Protein AF-A0A7S2VMG8-F1 (afdb_monomer)

pLDDT: mean 79.09, std 11.43, range [41.66, 91.88]

Radius of gyration: 21.5 Å; Cα contacts (8 Å, |Δi|>4): 252; chains: 1; bounding box: 74×34×64 Å

Organism: NCBI:txid1333877

Mean predicted aligned error: 9.39 Å

Structure (mmCIF, N/CA/C/O backbone):
data_AF-A0A7S2VMG8-F1
#
_entry.id   AF-A0A7S2VMG8-F1
#
loop_
_atom_site.group_PDB
_atom_site.id
_atom_site.type_symbol
_atom_site.label_atom_id
_atom_site.label_alt_id
_atom_site.label_comp_id
_atom_site.label_asym_id
_atom_site.label_entity_id
_atom_site.label_seq_id
_atom_site.pdbx_PDB_ins_code
_atom_site.Cartn_x
_atom_site.Cartn_y
_atom_site.Cartn_z
_atom_site.occupancy
_atom_site.B_iso_or_equiv
_atom_site.auth_seq_id
_atom_site.auth_comp_id
_atom_site.auth_asym_id
_atom_site.auth_atom_id
_atom_site.pdbx_PDB_model_num
ATOM 1 N N . VAL A 1 1 ? -7.322 8.642 -7.025 1.00 41.66 1 VAL A N 1
ATOM 2 C CA . VAL A 1 1 ? -8.591 7.912 -6.792 1.00 41.66 1 VAL A CA 1
ATOM 3 C C . VAL A 1 1 ? -8.570 7.496 -5.335 1.00 41.66 1 VAL A C 1
ATOM 5 O O . VAL A 1 1 ? -7.661 6.759 -4.992 1.00 41.66 1 VAL A O 1
ATOM 8 N N . ALA A 1 2 ? -9.427 8.050 -4.474 1.00 44.41 2 ALA A N 1
ATOM 9 C CA . ALA A 1 2 ? -9.398 7.702 -3.047 1.00 44.41 2 ALA A CA 1
ATOM 10 C C . ALA A 1 2 ? -10.784 7.728 -2.389 1.00 44.41 2 ALA A C 1
ATOM 12 O O . ALA A 1 2 ? -11.171 6.733 -1.799 1.00 44.41 2 ALA A O 1
ATOM 13 N N . CYS A 1 3 ? -11.595 8.777 -2.546 1.00 44.41 3 CYS A N 1
ATOM 14 C CA . CYS A 1 3 ? -12.837 8.874 -1.760 1.00 44.41 3 CYS A CA 1
ATOM 15 C C . CYS A 1 3 ? -13.922 7.798 -2.015 1.00 44.41 3 CYS A C 1
ATOM 17 O O . CYS A 1 3 ? -14.505 7.344 -1.034 1.00 44.41 3 CYS A O 1
ATOM 19 N N . PRO A 1 4 ? -14.205 7.323 -3.248 1.00 51.25 4 PRO A N 1
ATOM 20 C CA . PRO A 1 4 ? -15.302 6.364 -3.450 1.00 51.25 4 PRO A CA 1
ATOM 21 C C . PRO A 1 4 ? -14.977 4.938 -2.980 1.00 51.25 4 PRO A C 1
ATOM 23 O O . PRO A 1 4 ? -15.876 4.179 -2.635 1.00 51.25 4 PRO A O 1
ATOM 26 N N . GLN A 1 5 ? -13.694 4.560 -2.972 1.00 65.38 5 GLN A N 1
ATOM 27 C CA . GLN A 1 5 ? -13.264 3.190 -2.661 1.00 65.38 5 GLN A CA 1
ATOM 28 C C . GLN A 1 5 ? -13.453 2.865 -1.177 1.00 65.38 5 GLN A C 1
ATOM 30 O O . GLN A 1 5 ? -13.983 1.808 -0.848 1.00 65.38 5 GLN A O 1
ATOM 35 N N . PHE A 1 6 ? -13.119 3.794 -0.279 1.00 61.69 6 PHE A N 1
ATOM 36 C CA . PHE A 1 6 ? -13.270 3.571 1.162 1.00 61.69 6 PHE A CA 1
ATOM 37 C C . PHE A 1 6 ? -14.732 3.462 1.612 1.00 61.69 6 PHE A C 1
ATOM 39 O O . PHE A 1 6 ? -15.034 2.706 2.535 1.00 61.69 6 PHE A O 1
ATOM 46 N N . LEU A 1 7 ? -15.653 4.155 0.931 1.00 64.50 7 LEU A N 1
ATOM 47 C CA . LEU A 1 7 ? -17.090 4.055 1.207 1.00 64.50 7 LEU A CA 1
ATOM 48 C C . LEU A 1 7 ? -17.639 2.657 0.894 1.00 64.50 7 LEU A C 1
ATOM 50 O O . LEU A 1 7 ? -18.422 2.127 1.674 1.00 64.50 7 LEU A O 1
ATOM 54 N N . ALA A 1 8 ? -17.193 2.034 -0.200 1.00 71.25 8 ALA A N 1
ATOM 55 C CA . ALA A 1 8 ? -17.618 0.682 -0.565 1.00 71.25 8 ALA A CA 1
ATOM 56 C C . ALA A 1 8 ? -16.963 -0.407 0.307 1.00 71.25 8 ALA A C 1
ATOM 58 O O . ALA A 1 8 ? -17.580 -1.430 0.593 1.00 71.25 8 ALA A O 1
ATOM 59 N N . LEU A 1 9 ? -15.722 -0.194 0.754 1.00 79.19 9 LEU A N 1
ATOM 60 C CA . LEU A 1 9 ? -14.967 -1.193 1.521 1.00 79.19 9 LEU A CA 1
ATOM 61 C C . LEU A 1 9 ? -15.377 -1.283 2.995 1.00 79.19 9 LEU A C 1
ATOM 63 O O . LEU A 1 9 ? -15.206 -2.337 3.603 1.00 79.19 9 LEU A O 1
ATOM 67 N N . GLY A 1 10 ? -15.940 -0.214 3.568 1.00 80.06 10 GLY A N 1
ATOM 68 C CA . GLY A 1 10 ? -16.460 -0.209 4.941 1.00 80.06 10 GLY A CA 1
ATOM 69 C C . GLY A 1 10 ? -17.491 -1.315 5.196 1.00 80.06 10 GLY A C 1
ATOM 70 O O . GLY A 1 10 ? -17.229 -2.191 6.022 1.00 80.06 10 GLY A O 1
ATOM 71 N N . PRO A 1 11 ? -18.620 -1.335 4.463 1.00 84.44 11 PRO A N 1
ATOM 72 C CA . PRO A 1 11 ? -19.637 -2.379 4.589 1.00 84.44 11 PRO A CA 1
ATOM 73 C C . PRO A 1 11 ? -19.093 -3.791 4.350 1.00 84.44 11 PRO A C 1
ATOM 75 O O . PRO A 1 11 ? -19.434 -4.715 5.083 1.00 84.44 11 PRO A O 1
ATOM 78 N N . ILE A 1 12 ? -18.203 -3.952 3.364 1.00 86.19 12 ILE A N 1
ATOM 79 C CA . ILE A 1 12 ? -17.587 -5.246 3.034 1.00 86.19 12 ILE A CA 1
ATOM 80 C C . ILE A 1 12 ? -16.750 -5.758 4.206 1.00 86.19 12 ILE A C 1
ATOM 82 O O . ILE A 1 12 ? -16.870 -6.920 4.586 1.00 86.19 12 ILE A O 1
ATOM 86 N N . TYR A 1 13 ? -15.944 -4.891 4.821 1.00 87.12 13 TYR A N 1
ATOM 87 C CA . TYR A 1 13 ? -15.201 -5.247 6.024 1.00 87.12 13 TYR A CA 1
ATOM 88 C C . TYR A 1 13 ? -16.132 -5.679 7.158 1.00 87.12 13 TYR A C 1
ATOM 90 O O . TYR A 1 13 ? -15.879 -6.712 7.765 1.00 87.12 13 TYR A O 1
ATOM 98 N N . HIS A 1 14 ? -17.204 -4.931 7.445 1.00 86.56 14 HIS A N 1
ATOM 99 C CA . HIS A 1 14 ? -18.116 -5.272 8.546 1.00 86.56 14 HIS A CA 1
ATOM 100 C C . HIS A 1 14 ? -18.842 -6.599 8.306 1.00 86.56 14 HIS A C 1
ATOM 102 O O . HIS A 1 14 ? -18.965 -7.396 9.235 1.00 86.56 14 HIS A O 1
ATOM 108 N N . ALA A 1 15 ? -19.245 -6.877 7.062 1.00 87.19 15 ALA A N 1
ATOM 109 C CA . ALA A 1 15 ? -19.832 -8.158 6.669 1.00 87.19 15 ALA A CA 1
ATOM 110 C C . ALA A 1 15 ? -18.840 -9.327 6.807 1.00 87.19 15 ALA A C 1
ATOM 112 O O . ALA A 1 15 ? -19.195 -10.398 7.293 1.00 87.19 15 ALA A O 1
ATOM 113 N N . LEU A 1 16 ? -17.576 -9.127 6.422 1.00 88.31 16 LEU A N 1
ATOM 114 C CA . LEU A 1 16 ? -16.533 -10.135 6.621 1.00 88.31 16 LEU A CA 1
ATOM 115 C C . LEU A 1 16 ? -16.212 -10.320 8.107 1.00 88.31 16 LEU A C 1
ATOM 117 O O . LEU A 1 16 ? -16.062 -11.446 8.568 1.00 88.31 16 LEU A O 1
ATOM 121 N N . HIS A 1 17 ? -16.137 -9.235 8.875 1.00 87.19 17 HIS A N 1
ATOM 122 C CA . HIS A 1 17 ? -15.832 -9.260 10.305 1.00 87.19 17 HIS A CA 1
ATOM 123 C C . HIS A 1 17 ? -16.905 -10.014 11.092 1.00 87.19 17 HIS A C 1
ATOM 125 O O . HIS A 1 17 ? -16.567 -10.823 11.958 1.00 87.19 17 HIS A O 1
ATOM 131 N N . SER A 1 18 ? -18.188 -9.807 10.778 1.00 85.88 18 SER A N 1
ATOM 132 C CA . SER A 1 18 ? -19.287 -10.559 11.393 1.00 85.88 18 SER A CA 1
ATOM 133 C C . SER A 1 18 ? -19.243 -12.044 11.019 1.00 85.88 18 SER A C 1
ATOM 135 O O . SER A 1 18 ? -19.359 -12.892 11.906 1.00 85.88 18 SER A O 1
ATOM 137 N N . ALA A 1 19 ? -18.977 -12.370 9.750 1.00 86.81 19 ALA A N 1
ATOM 138 C CA . ALA A 1 19 ? -18.819 -13.750 9.295 1.00 86.81 19 ALA A CA 1
ATOM 139 C C . ALA A 1 19 ? -17.642 -14.464 9.986 1.00 86.81 19 ALA A C 1
ATOM 141 O O . ALA A 1 19 ? -17.809 -15.566 10.508 1.00 86.81 19 ALA A O 1
ATOM 142 N N . PHE A 1 20 ? -16.469 -13.823 10.067 1.00 86.31 20 PHE A N 1
ATOM 143 C CA . PHE A 1 20 ? -15.296 -14.379 10.748 1.00 86.31 20 PHE A CA 1
ATOM 144 C C . PHE A 1 20 ? -15.518 -14.549 12.252 1.00 86.31 20 PHE A C 1
ATOM 146 O O . PHE A 1 20 ? -15.092 -15.555 12.817 1.00 86.31 20 PHE A O 1
ATOM 153 N N . ARG A 1 21 ? -16.205 -13.609 12.914 1.00 83.81 21 ARG A N 1
ATOM 154 C CA . ARG A 1 21 ? -16.578 -13.767 14.329 1.00 83.81 21 ARG A CA 1
ATOM 155 C C . ARG A 1 21 ? -17.497 -14.962 14.548 1.00 83.81 21 ARG A C 1
ATOM 157 O O . ARG A 1 21 ? -17.260 -15.724 15.482 1.00 83.81 21 ARG A O 1
ATOM 164 N N . GLY A 1 22 ? -18.504 -15.128 13.689 1.00 82.31 22 GLY A N 1
ATOM 165 C CA . GLY A 1 22 ? -19.421 -16.266 13.737 1.00 82.31 22 GLY A CA 1
ATOM 166 C C . GLY A 1 22 ? -18.696 -17.596 13.539 1.00 82.31 22 GLY A C 1
ATOM 167 O O . GLY A 1 22 ? -18.865 -18.509 14.341 1.00 82.31 22 GLY A O 1
ATOM 168 N N . ALA A 1 23 ? -17.822 -17.675 12.532 1.00 84.88 23 ALA A N 1
ATOM 169 C CA . ALA A 1 23 ? -17.037 -18.874 12.240 1.00 84.88 23 ALA A CA 1
ATOM 170 C C . ALA A 1 23 ? -16.064 -19.254 13.371 1.00 84.88 23 ALA A C 1
ATOM 172 O O . ALA A 1 23 ? -15.831 -20.433 13.614 1.00 84.88 23 ALA A O 1
ATOM 173 N N . LEU A 1 24 ? -15.510 -18.261 14.073 1.00 83.62 24 LEU A N 1
ATOM 174 C CA . LEU A 1 24 ? -14.565 -18.463 15.175 1.00 83.62 24 LEU A CA 1
ATOM 175 C C . LEU A 1 24 ? -15.240 -18.554 16.555 1.00 83.62 24 LEU A C 1
ATOM 177 O O . LEU A 1 24 ? -14.543 -18.633 17.563 1.00 83.62 24 LEU A O 1
ATOM 181 N N . GLY A 1 25 ? -16.575 -18.514 16.625 1.00 79.31 25 GLY A N 1
ATOM 182 C CA . GLY A 1 25 ? -17.319 -18.608 17.885 1.00 79.31 25 GLY A CA 1
ATOM 183 C C . GLY A 1 25 ? -17.044 -17.470 18.878 1.00 79.31 25 GLY A C 1
ATOM 184 O O . GLY A 1 25 ? -17.294 -17.626 20.072 1.00 79.31 25 GLY A O 1
ATOM 185 N N . VAL A 1 26 ? -16.525 -16.325 18.419 1.00 78.00 26 VAL A N 1
ATOM 186 C CA . VAL A 1 26 ? -16.142 -15.201 19.290 1.00 78.00 26 VAL A CA 1
ATOM 187 C C . VAL A 1 26 ? -17.400 -14.457 19.742 1.00 78.00 26 VAL A C 1
ATOM 189 O O . VAL A 1 26 ? -17.984 -13.705 18.960 1.00 78.00 26 VAL A O 1
ATOM 192 N N . ARG A 1 27 ? -17.809 -14.657 21.002 1.00 65.62 27 ARG A N 1
ATOM 193 C CA . ARG A 1 27 ? -19.072 -14.133 21.559 1.00 65.62 27 ARG A CA 1
ATOM 194 C C . ARG A 1 27 ? -18.986 -12.820 22.357 1.00 65.62 27 ARG A C 1
ATOM 196 O O . ARG A 1 27 ? -20.040 -12.281 22.667 1.00 65.62 27 ARG A O 1
ATOM 203 N N . ASP A 1 28 ? -17.804 -12.242 22.592 1.00 58.56 28 ASP A N 1
ATOM 204 C CA . ASP A 1 28 ? -17.666 -11.091 23.510 1.00 58.56 28 ASP A CA 1
ATOM 205 C C . ASP A 1 28 ? -17.325 -9.725 22.879 1.00 58.56 28 ASP A C 1
ATOM 207 O O . ASP A 1 28 ? -16.634 -9.612 21.857 1.00 58.56 28 ASP A O 1
ATOM 211 N N . GLY A 1 29 ? -17.810 -8.675 23.562 1.00 59.56 29 GLY A N 1
ATOM 212 C CA . GLY A 1 29 ? -17.821 -7.241 23.225 1.00 59.56 29 GLY A CA 1
ATOM 213 C C . GLY A 1 29 ? -16.490 -6.478 23.306 1.00 59.56 29 GLY A C 1
ATOM 214 O O . GLY A 1 29 ? -16.504 -5.273 23.542 1.00 59.56 29 GLY A O 1
ATOM 215 N N . GLY A 1 30 ? -15.355 -7.152 23.090 1.00 60.09 30 GLY A N 1
ATOM 216 C CA . GLY A 1 30 ? -14.026 -6.531 22.931 1.00 60.09 30 GLY A CA 1
ATOM 217 C C . GLY A 1 30 ? -13.521 -6.557 21.481 1.00 60.09 30 GLY A C 1
ATOM 218 O O . GLY A 1 30 ? -14.138 -7.185 20.614 1.00 60.09 30 GLY A O 1
ATOM 219 N N . HIS A 1 31 ? -12.401 -5.896 21.171 1.00 65.81 31 HIS A N 1
ATOM 220 C CA . HIS A 1 31 ? -11.788 -6.008 19.845 1.00 65.81 31 HIS A CA 1
ATOM 221 C C . HIS A 1 31 ? -11.153 -7.392 19.643 1.00 65.81 31 HIS A C 1
ATOM 223 O O . HIS A 1 31 ? -10.257 -7.817 20.370 1.00 65.81 31 HIS A O 1
ATOM 229 N N . ALA A 1 32 ? -11.623 -8.116 18.625 1.00 76.69 32 ALA A N 1
ATOM 230 C CA . ALA A 1 32 ? -11.113 -9.436 18.281 1.00 76.69 32 ALA A CA 1
ATOM 231 C C . ALA A 1 32 ? -10.106 -9.331 17.125 1.00 76.69 32 ALA A C 1
ATOM 233 O O . ALA A 1 32 ? -10.495 -9.247 15.960 1.00 76.69 32 ALA A O 1
ATOM 234 N N . LEU A 1 33 ? -8.813 -9.367 17.464 1.00 80.12 33 LEU A N 1
ATOM 235 C CA . LEU A 1 33 ? -7.681 -9.266 16.529 1.00 80.12 33 LEU A CA 1
ATOM 236 C C . LEU A 1 33 ? -7.797 -10.191 15.315 1.00 80.12 33 LEU A C 1
ATOM 238 O O . LEU A 1 33 ? -7.643 -9.738 14.188 1.00 80.12 33 LEU A O 1
ATOM 242 N N . LEU A 1 34 ? -8.046 -11.482 15.547 1.00 81.44 34 LEU A N 1
ATOM 243 C CA . LEU A 1 34 ? -8.075 -12.510 14.501 1.00 81.44 34 LEU A CA 1
ATOM 244 C C . LEU A 1 34 ? -9.213 -12.282 13.488 1.00 81.44 34 LEU A C 1
ATOM 246 O O . LEU A 1 34 ? -8.916 -12.178 12.296 1.00 81.44 34 LEU A O 1
ATOM 250 N N . PRO A 1 35 ? -10.484 -12.129 13.919 1.00 84.06 35 PRO A N 1
ATOM 251 C CA . PRO A 1 35 ? -11.575 -11.761 13.018 1.00 84.06 35 PRO A CA 1
ATOM 252 C C . PRO A 1 35 ? -11.328 -10.450 12.267 1.00 84.06 35 PRO A C 1
ATOM 254 O O . PRO A 1 35 ? -11.570 -10.386 11.063 1.00 84.06 35 PRO A O 1
ATOM 257 N N . SER A 1 36 ? -10.796 -9.427 12.948 1.00 85.00 36 SER A N 1
ATOM 258 C CA . SER A 1 36 ? -10.484 -8.138 12.323 1.00 85.00 36 SER A CA 1
ATOM 259 C C . SER A 1 36 ? -9.378 -8.242 11.285 1.00 85.00 36 SER A C 1
ATOM 261 O O . SER A 1 36 ? -9.509 -7.660 10.212 1.00 85.00 36 SER A O 1
ATOM 263 N N . ALA A 1 37 ? -8.318 -9.003 11.564 1.00 86.44 37 ALA A N 1
ATOM 264 C CA . ALA A 1 37 ? -7.235 -9.231 10.618 1.00 86.44 37 ALA A CA 1
ATOM 265 C C . ALA A 1 37 ? -7.752 -9.965 9.376 1.00 86.44 37 ALA A C 1
ATOM 267 O O . ALA A 1 37 ? -7.515 -9.511 8.260 1.00 86.44 37 ALA A O 1
ATOM 268 N N . GLY A 1 38 ? -8.514 -11.051 9.559 1.00 86.75 38 GLY A N 1
ATOM 269 C CA . GLY A 1 38 ? -9.108 -11.814 8.457 1.00 86.75 38 GLY A CA 1
ATOM 270 C C . GLY A 1 38 ? -10.037 -10.963 7.589 1.00 86.75 38 GLY A C 1
ATOM 271 O O . GLY A 1 38 ? -9.904 -10.943 6.363 1.00 86.75 38 GLY A O 1
ATOM 272 N N . ALA A 1 39 ? -10.918 -10.184 8.221 1.00 88.38 39 ALA A N 1
ATOM 273 C CA . ALA A 1 39 ? -11.804 -9.257 7.527 1.00 88.38 39 ALA A CA 1
ATOM 274 C C . ALA A 1 39 ? -11.039 -8.149 6.794 1.00 88.38 39 ALA A C 1
ATOM 276 O O . ALA A 1 39 ? -11.398 -7.792 5.673 1.00 88.38 39 ALA A O 1
ATOM 277 N N . ALA A 1 40 ? -9.957 -7.638 7.385 1.00 87.44 40 ALA A N 1
ATOM 278 C CA . ALA A 1 40 ? -9.103 -6.640 6.761 1.00 87.44 40 ALA A CA 1
ATOM 279 C C . ALA A 1 40 ? -8.382 -7.190 5.524 1.00 87.44 40 ALA A C 1
ATOM 281 O O . ALA A 1 40 ? -8.359 -6.509 4.497 1.00 87.44 40 ALA A O 1
ATOM 282 N N . VAL A 1 41 ? -7.845 -8.419 5.560 1.00 88.81 41 VAL A N 1
ATOM 283 C CA . VAL A 1 41 ? -7.212 -8.979 4.353 1.00 88.81 41 VAL A CA 1
ATOM 284 C C . VAL A 1 41 ? -8.239 -9.312 3.275 1.00 88.81 41 VAL A C 1
ATOM 286 O O . VAL A 1 41 ? -7.972 -9.067 2.101 1.00 88.81 41 VAL A O 1
ATOM 289 N N . GLY A 1 42 ? -9.426 -9.796 3.655 1.00 89.38 42 GLY A N 1
ATOM 290 C CA . GLY A 1 42 ? -10.523 -10.020 2.714 1.00 89.38 42 GLY A CA 1
ATOM 291 C C . GLY 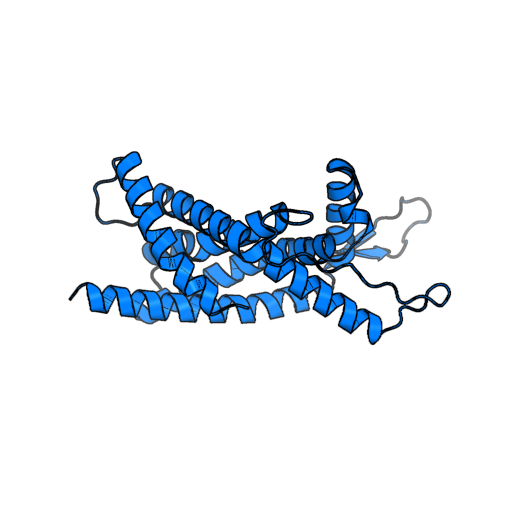A 1 42 ? -10.986 -8.720 2.048 1.00 89.38 42 GLY A C 1
ATOM 292 O O . GLY A 1 42 ? -11.111 -8.666 0.825 1.00 89.38 42 GLY A O 1
ATOM 293 N N . ALA A 1 43 ? -11.144 -7.641 2.819 1.00 88.88 43 ALA A N 1
ATOM 294 C CA . ALA A 1 43 ? -11.449 -6.317 2.281 1.00 88.88 43 ALA A CA 1
ATOM 295 C C . ALA A 1 43 ? -10.330 -5.806 1.356 1.00 88.88 43 ALA A C 1
ATOM 297 O O . ALA A 1 43 ? -10.620 -5.302 0.272 1.00 88.88 43 ALA A O 1
ATOM 298 N N . GLY A 1 44 ? -9.059 -6.004 1.728 1.00 88.62 44 GLY A N 1
ATOM 299 C CA . GLY A 1 44 ? -7.907 -5.658 0.891 1.00 88.62 44 GLY A CA 1
ATOM 300 C C . GLY A 1 44 ? -7.874 -6.426 -0.436 1.00 88.62 44 GLY A C 1
ATOM 301 O O . GLY A 1 44 ? -7.566 -5.840 -1.474 1.00 88.62 44 GLY A O 1
ATOM 302 N N . LEU A 1 45 ? -8.253 -7.709 -0.433 1.00 91.06 45 LEU A N 1
ATOM 303 C CA . LEU A 1 45 ? -8.393 -8.515 -1.648 1.00 91.06 45 LEU A CA 1
ATOM 304 C C . LEU A 1 45 ? -9.505 -7.982 -2.554 1.00 91.06 45 LEU A C 1
ATOM 306 O O . LEU A 1 45 ? -9.278 -7.786 -3.749 1.00 91.06 45 LEU A O 1
ATOM 310 N N . VAL A 1 46 ? -10.687 -7.715 -1.995 1.00 90.56 46 VAL A N 1
ATOM 311 C CA . VAL A 1 46 ? -11.811 -7.153 -2.755 1.00 90.56 46 VAL A CA 1
ATOM 312 C C . VAL A 1 46 ? -11.441 -5.789 -3.338 1.00 90.56 46 VAL A C 1
ATOM 314 O O . VAL A 1 46 ? -11.688 -5.538 -4.518 1.00 90.56 46 VAL A O 1
ATOM 317 N N . GLU A 1 47 ? -10.766 -4.938 -2.563 1.00 89.00 47 GLU A N 1
ATOM 318 C CA . GLU A 1 47 ? -10.224 -3.672 -3.055 1.00 89.00 47 GLU A CA 1
ATOM 319 C C . GLU A 1 47 ? -9.294 -3.892 -4.248 1.00 89.00 47 GLU A C 1
ATOM 321 O O . GLU A 1 47 ? -9.422 -3.207 -5.263 1.00 89.00 47 GLU A O 1
ATOM 326 N N . THR A 1 48 ? -8.363 -4.843 -4.169 1.00 90.38 48 THR A N 1
ATOM 327 C CA . THR A 1 48 ? -7.460 -5.127 -5.288 1.00 90.38 48 THR A CA 1
ATOM 328 C C . THR A 1 48 ? -8.230 -5.566 -6.528 1.00 90.38 48 THR A C 1
ATOM 330 O O . THR A 1 48 ? -8.006 -4.995 -7.591 1.00 90.38 48 THR A O 1
ATOM 333 N N . LEU A 1 49 ? -9.177 -6.496 -6.405 1.00 90.25 49 LEU A N 1
ATOM 334 C CA . LEU A 1 49 ? -9.947 -7.001 -7.547 1.00 90.25 49 LEU A CA 1
ATOM 335 C C . LEU A 1 49 ? -10.772 -5.905 -8.232 1.00 90.25 49 LEU A C 1
ATOM 337 O O . LEU A 1 49 ? -10.806 -5.836 -9.459 1.00 90.25 49 LEU A O 1
ATOM 341 N N . LEU A 1 50 ? -11.391 -5.017 -7.452 1.00 89.12 50 LEU A N 1
ATOM 342 C CA . LEU A 1 50 ? -12.199 -3.918 -7.984 1.00 89.12 50 LEU A CA 1
ATOM 343 C C . LEU A 1 50 ? -11.353 -2.817 -8.628 1.00 89.12 50 LEU A C 1
ATOM 345 O O . LEU A 1 50 ? -11.817 -2.107 -9.522 1.00 89.12 50 LEU A O 1
ATOM 349 N N . THR A 1 51 ? -10.126 -2.620 -8.148 1.00 89.12 51 THR A N 1
ATOM 350 C CA . THR A 1 51 ? -9.373 -1.396 -8.439 1.00 89.12 51 THR A CA 1
ATOM 351 C C . THR A 1 51 ? -8.105 -1.627 -9.245 1.00 89.12 51 THR A C 1
ATOM 353 O O . THR A 1 51 ? -7.565 -0.657 -9.773 1.00 89.12 51 THR A O 1
ATOM 356 N N . PHE A 1 52 ? -7.662 -2.874 -9.425 1.00 90.88 52 PHE A N 1
ATOM 357 C CA . PHE A 1 52 ? -6.438 -3.200 -10.156 1.00 90.88 52 PHE A CA 1
ATOM 358 C C . PHE A 1 52 ? -6.416 -2.574 -11.554 1.00 90.88 52 PHE A C 1
ATOM 360 O O . PHE A 1 52 ? -5.539 -1.763 -11.849 1.00 90.88 52 PHE A O 1
ATOM 367 N N . GLY A 1 53 ? -7.413 -2.860 -12.397 1.00 88.50 53 GLY A N 1
ATOM 368 C CA . GLY A 1 53 ? -7.450 -2.370 -13.776 1.00 88.50 53 GLY A CA 1
ATOM 369 C C . GLY A 1 53 ? -7.458 -0.845 -13.876 1.00 88.50 53 GLY A C 1
ATOM 370 O O . GLY A 1 53 ? -6.727 -0.270 -14.686 1.00 88.50 53 GLY A O 1
ATOM 371 N N . SER A 1 54 ? -8.227 -0.168 -13.016 1.00 90.00 54 SER A N 1
ATOM 372 C CA . SER A 1 54 ? -8.275 1.300 -12.984 1.00 90.00 54 SER A CA 1
ATOM 373 C C . SER A 1 54 ? -6.978 1.927 -12.457 1.00 90.00 54 SER A C 1
ATOM 375 O O . SER A 1 54 ? -6.495 2.898 -13.042 1.00 90.00 54 SER A O 1
ATOM 377 N N . GLN A 1 55 ? -6.361 1.364 -11.410 1.00 89.25 55 GLN A N 1
ATOM 378 C CA . GLN A 1 55 ? -5.088 1.858 -10.874 1.00 89.25 55 GLN A CA 1
ATOM 379 C C . GLN A 1 55 ? -3.929 1.607 -11.843 1.00 89.25 55 GLN A C 1
ATOM 381 O O . GLN A 1 55 ? -3.138 2.520 -12.080 1.00 89.25 55 GLN A O 1
ATOM 386 N N . SER A 1 56 ? -3.853 0.429 -12.470 1.00 89.38 56 SER A N 1
ATOM 387 C CA . SER A 1 56 ? -2.835 0.137 -13.484 1.00 89.38 56 SER A CA 1
ATOM 388 C C . SER A 1 56 ? -2.962 1.068 -14.686 1.00 89.38 56 SER A C 1
ATOM 390 O O . SER A 1 56 ? -1.959 1.616 -15.139 1.00 89.38 56 SER A O 1
ATOM 392 N N . ARG A 1 57 ? -4.189 1.305 -15.173 1.00 89.12 57 ARG A N 1
ATOM 393 C CA . ARG A 1 57 ? -4.435 2.248 -16.271 1.00 89.12 57 ARG A CA 1
ATOM 394 C C . ARG A 1 57 ? -4.020 3.669 -15.896 1.00 89.12 57 ARG A C 1
ATOM 396 O O . ARG A 1 57 ? -3.368 4.331 -16.696 1.00 89.12 57 ARG A O 1
ATOM 403 N N . ASN A 1 58 ? -4.346 4.130 -14.688 1.00 89.69 58 ASN A N 1
ATOM 404 C CA . ASN A 1 58 ? -3.930 5.451 -14.209 1.00 89.69 58 ASN A CA 1
ATOM 405 C C . ASN A 1 58 ? -2.406 5.586 -14.125 1.00 89.69 58 ASN A C 1
ATOM 407 O O . ASN A 1 58 ? -1.870 6.591 -14.585 1.00 89.69 58 ASN A O 1
ATOM 411 N N . ALA A 1 59 ? -1.708 4.575 -13.602 1.00 87.00 59 ALA A N 1
ATOM 412 C CA . ALA A 1 59 ? -0.247 4.567 -13.548 1.00 87.00 59 ALA A CA 1
ATOM 413 C C . ALA A 1 59 ? 0.372 4.624 -14.954 1.00 87.00 59 ALA A C 1
ATOM 415 O O . ALA A 1 59 ? 1.301 5.389 -15.195 1.00 87.00 59 ALA A O 1
ATOM 416 N N . GLN A 1 60 ? -0.186 3.876 -15.909 1.00 88.44 60 GLN A N 1
ATOM 417 C CA . GLN A 1 60 ? 0.269 3.875 -17.302 1.00 88.44 60 GLN A CA 1
ATOM 418 C C . GLN A 1 60 ? -0.010 5.203 -18.013 1.00 88.44 60 GLN A C 1
ATOM 420 O O . GLN A 1 60 ? 0.841 5.676 -18.760 1.00 88.44 60 GLN A O 1
ATOM 425 N N . MET A 1 61 ? -1.161 5.838 -17.769 1.00 87.38 61 MET A N 1
ATOM 426 C CA . MET A 1 61 ? -1.453 7.177 -18.296 1.00 87.38 61 MET A CA 1
ATOM 427 C C . MET A 1 61 ? -0.490 8.222 -17.726 1.00 87.38 61 MET A C 1
ATOM 429 O O . MET A 1 61 ? 0.057 9.016 -18.487 1.00 87.38 61 MET A O 1
ATOM 433 N N . ALA A 1 62 ? -0.241 8.194 -16.413 1.00 85.88 62 ALA A N 1
ATOM 434 C CA . ALA A 1 62 ? 0.718 9.088 -15.771 1.00 85.88 62 ALA A CA 1
ATOM 435 C C . ALA A 1 62 ? 2.130 8.892 -16.340 1.00 85.88 62 ALA A C 1
ATOM 437 O O . ALA A 1 62 ? 2.762 9.862 -16.745 1.00 85.88 62 ALA A O 1
ATOM 438 N N . TYR A 1 63 ? 2.579 7.641 -16.465 1.00 84.00 63 TYR A N 1
ATOM 439 C CA . TYR A 1 63 ? 3.869 7.302 -17.064 1.00 84.00 63 TYR A CA 1
ATOM 440 C C . TYR A 1 63 ? 3.987 7.797 -18.508 1.00 84.00 63 TYR A C 1
ATOM 442 O O . TYR A 1 63 ? 4.963 8.459 -18.853 1.00 84.00 63 TYR A O 1
ATOM 450 N N . ASN A 1 64 ? 2.975 7.532 -19.340 1.00 84.12 64 ASN A N 1
ATOM 451 C CA . ASN A 1 64 ? 2.955 7.979 -20.731 1.00 84.12 64 ASN A CA 1
ATOM 452 C C . ASN A 1 64 ? 2.987 9.513 -20.831 1.00 84.12 64 ASN A C 1
ATOM 454 O O . ASN A 1 64 ? 3.672 10.040 -21.699 1.00 84.12 64 ASN A O 1
ATOM 458 N N . ASN A 1 65 ? 2.309 10.235 -19.935 1.00 82.00 65 ASN A N 1
ATOM 459 C CA . ASN A 1 65 ? 2.369 11.698 -19.893 1.00 82.00 65 ASN A CA 1
ATOM 460 C C . ASN A 1 65 ? 3.752 12.209 -19.460 1.00 82.00 65 ASN A C 1
ATOM 462 O O . ASN A 1 65 ? 4.281 13.136 -20.067 1.00 82.00 65 ASN A O 1
ATOM 466 N N . SER A 1 66 ? 4.368 11.594 -18.447 1.00 74.75 66 SER A N 1
ATOM 467 C CA . SER A 1 66 ? 5.699 11.987 -17.969 1.00 74.75 66 SER A CA 1
ATOM 468 C C . SER A 1 66 ? 6.804 11.688 -18.990 1.00 74.75 66 SER A C 1
ATOM 470 O O . SER A 1 66 ? 7.681 12.519 -19.203 1.00 74.75 66 SER A O 1
ATOM 472 N N . MET A 1 67 ? 6.744 10.550 -19.684 1.00 65.81 67 MET A N 1
ATOM 473 C CA . MET A 1 67 ? 7.697 10.185 -20.746 1.00 65.81 67 MET A CA 1
ATOM 474 C C . MET A 1 67 ? 7.542 11.035 -22.014 1.00 65.81 67 MET A C 1
ATOM 476 O O . MET A 1 67 ? 8.501 11.210 -22.765 1.00 65.81 67 MET A O 1
ATOM 480 N N . VAL A 1 68 ? 6.356 11.604 -22.249 1.00 55.41 68 VAL A N 1
ATOM 481 C CA . VAL A 1 68 ? 6.140 12.605 -23.307 1.00 55.41 68 VAL A CA 1
ATOM 482 C C . VAL A 1 68 ? 6.806 13.941 -22.955 1.00 55.41 68 VAL A C 1
ATOM 484 O O . VAL A 1 68 ? 7.260 14.634 -23.861 1.00 55.41 68 VAL A O 1
ATOM 487 N N . ALA A 1 69 ? 6.919 14.284 -21.668 1.00 52.12 69 ALA A N 1
ATOM 488 C CA . ALA A 1 69 ? 7.527 15.535 -21.212 1.00 52.12 69 ALA A CA 1
ATOM 489 C C . ALA A 1 69 ? 9.067 15.491 -21.106 1.00 52.12 69 ALA A C 1
ATOM 491 O O . ALA A 1 69 ? 9.707 16.523 -21.281 1.00 52.12 69 ALA A O 1
ATOM 492 N N . PHE A 1 70 ? 9.668 14.323 -20.837 1.00 50.25 70 PHE A N 1
ATOM 493 C CA . PHE A 1 70 ? 11.087 14.208 -20.450 1.00 50.25 70 PHE A CA 1
ATOM 494 C C . PHE A 1 70 ? 11.991 13.431 -21.421 1.00 50.25 70 PHE A C 1
ATOM 496 O O . PHE A 1 70 ? 13.092 13.068 -21.029 1.00 50.25 70 PHE A O 1
ATOM 503 N N . SER A 1 71 ? 11.579 13.254 -22.682 1.00 49.84 71 SER A N 1
ATOM 504 C CA . SER A 1 71 ? 12.224 12.468 -23.757 1.00 49.84 71 SER A CA 1
ATOM 505 C C . SER A 1 71 ? 11.797 10.994 -23.833 1.00 49.84 71 SER A C 1
ATOM 507 O O . SER A 1 71 ? 11.991 10.192 -22.927 1.00 49.84 71 SER A O 1
ATOM 509 N N . SER A 1 72 ? 11.202 10.636 -24.972 1.00 43.66 72 SER A N 1
ATOM 510 C CA . SER A 1 72 ? 11.027 9.254 -25.434 1.00 43.66 72 SER A CA 1
ATOM 511 C C . SER A 1 72 ? 10.966 9.242 -26.964 1.00 43.66 72 SER A C 1
ATOM 513 O O . SER A 1 72 ? 9.969 8.864 -27.576 1.00 43.66 72 SER A O 1
ATOM 515 N N . ILE A 1 73 ? 12.041 9.728 -27.590 1.00 49.50 73 ILE A N 1
ATOM 516 C CA . ILE A 1 73 ? 12.358 9.403 -28.982 1.00 49.50 73 ILE A CA 1
ATOM 517 C C . ILE A 1 73 ? 13.537 8.438 -28.911 1.00 49.50 73 ILE A C 1
ATOM 519 O O . ILE A 1 73 ? 14.672 8.852 -28.706 1.00 49.50 73 ILE A O 1
ATOM 523 N N . GLN A 1 74 ? 13.244 7.150 -29.028 1.00 49.25 74 GLN A N 1
ATOM 524 C CA . GLN A 1 74 ? 14.231 6.127 -29.346 1.00 49.25 74 GLN A CA 1
ATOM 525 C C . GLN A 1 74 ? 13.824 5.645 -30.743 1.00 49.25 74 GLN A C 1
ATOM 527 O O . GLN A 1 74 ? 12.676 5.249 -30.937 1.00 49.25 74 GLN A O 1
ATOM 532 N N . ASP A 1 75 ? 14.690 5.838 -31.738 1.00 47.66 75 ASP A N 1
ATOM 533 C CA . ASP A 1 75 ? 14.451 5.465 -33.143 1.00 47.66 75 ASP A CA 1
ATOM 534 C C . ASP A 1 75 ? 13.177 6.060 -33.786 1.00 47.66 75 ASP A C 1
ATOM 536 O O . ASP A 1 75 ? 12.455 5.399 -34.528 1.00 47.66 75 ASP A O 1
ATOM 540 N N . GLY A 1 76 ? 12.857 7.327 -33.493 1.00 51.75 76 GLY A N 1
ATOM 541 C CA . GLY A 1 76 ? 11.751 8.048 -34.147 1.00 51.75 76 GLY A CA 1
ATOM 542 C C . GLY A 1 76 ? 10.334 7.645 -33.703 1.00 51.75 76 GLY A C 1
ATOM 543 O O . GLY A 1 76 ? 9.369 8.307 -34.089 1.00 51.75 76 GLY A O 1
ATOM 544 N N . ALA A 1 77 ? 10.184 6.627 -32.849 1.00 52.91 77 ALA A N 1
ATOM 545 C CA . ALA A 1 77 ? 8.895 6.168 -32.339 1.00 52.91 77 ALA A CA 1
ATOM 546 C C . ALA A 1 77 ? 8.704 6.519 -30.853 1.00 52.91 77 ALA A C 1
ATOM 548 O O . ALA A 1 77 ? 9.569 6.288 -30.009 1.00 52.91 77 ALA A O 1
ATOM 549 N N . ARG A 1 78 ? 7.526 7.058 -30.509 1.00 58.94 78 ARG A N 1
ATOM 550 C CA . ARG A 1 78 ? 7.128 7.298 -29.111 1.00 58.94 78 ARG A CA 1
ATOM 551 C C . ARG A 1 78 ? 6.886 5.961 -28.412 1.00 58.94 78 ARG A C 1
ATOM 553 O O . ARG A 1 78 ? 5.892 5.295 -28.704 1.00 58.94 78 ARG A O 1
ATOM 560 N N . ILE A 1 79 ? 7.725 5.602 -27.442 1.00 62.31 79 ILE A N 1
ATOM 561 C CA . ILE A 1 79 ? 7.501 4.414 -26.608 1.00 62.31 79 ILE A CA 1
ATOM 562 C C . ILE A 1 79 ? 6.336 4.706 -25.652 1.00 62.31 79 ILE A C 1
ATOM 564 O O . ILE A 1 79 ? 6.492 5.384 -24.639 1.00 62.31 79 ILE A O 1
ATOM 568 N N . ARG A 1 80 ? 5.140 4.209 -25.985 1.00 69.81 80 ARG A N 1
ATOM 569 C CA . ARG A 1 80 ? 3.949 4.283 -25.125 1.00 69.81 80 ARG A CA 1
ATOM 570 C C . ARG A 1 80 ? 3.646 2.918 -24.536 1.00 69.81 80 ARG A C 1
ATOM 572 O O . ARG A 1 80 ? 3.567 1.923 -25.252 1.00 69.81 80 ARG A O 1
ATOM 579 N N . VAL A 1 81 ? 3.401 2.881 -23.233 1.00 80.06 81 VAL A N 1
ATOM 580 C CA . VAL A 1 81 ? 2.943 1.665 -22.563 1.00 80.06 81 VAL A CA 1
ATOM 581 C C . VAL A 1 81 ? 1.465 1.459 -22.904 1.00 80.06 81 VAL A C 1
ATOM 583 O O . VAL A 1 81 ? 0.675 2.396 -22.727 1.00 80.06 81 VAL A O 1
ATOM 586 N N . PRO A 1 82 ? 1.056 0.263 -23.369 1.00 81.94 82 PRO A N 1
ATOM 587 C CA . PRO A 1 82 ? -0.343 -0.016 -23.651 1.00 81.94 82 PRO A CA 1
ATOM 588 C C . PRO A 1 82 ? -1.164 0.054 -22.362 1.00 81.94 82 PRO A C 1
ATOM 590 O O . PRO A 1 82 ? -0.773 -0.503 -21.328 1.00 81.94 82 PRO A O 1
ATOM 593 N N . LEU A 1 83 ? -2.302 0.745 -22.451 1.00 86.25 83 LEU A N 1
ATOM 594 C CA . LEU A 1 83 ? -3.222 0.933 -21.338 1.00 86.25 83 LEU A CA 1
ATOM 595 C C . LEU A 1 83 ? -3.987 -0.362 -21.050 1.00 86.25 83 LEU A C 1
ATOM 597 O O . LEU A 1 83 ? -4.609 -0.941 -21.940 1.00 86.25 83 LEU A O 1
ATOM 601 N N . ASN A 1 84 ? -3.991 -0.783 -19.789 1.00 84.69 84 ASN A N 1
ATOM 602 C CA . ASN A 1 84 ? -4.814 -1.889 -19.326 1.00 84.69 84 ASN A CA 1
ATOM 603 C C . ASN A 1 84 ? -6.300 -1.512 -19.409 1.00 84.69 84 ASN A C 1
ATOM 605 O O . ASN A 1 84 ? -6.706 -0.349 -19.270 1.00 84.69 84 ASN A O 1
ATOM 609 N N . LYS A 1 85 ? -7.134 -2.533 -19.606 1.00 86.75 85 LYS A N 1
ATOM 610 C CA . LYS A 1 85 ? -8.588 -2.385 -19.552 1.00 86.75 85 LYS A CA 1
ATOM 611 C C . LYS A 1 85 ? -9.010 -2.152 -18.100 1.00 86.75 85 LYS A C 1
ATOM 613 O O . LYS A 1 85 ? -8.460 -2.760 -17.187 1.00 86.75 85 LYS A O 1
ATOM 618 N N . THR A 1 86 ? -9.991 -1.283 -17.877 1.00 84.69 86 THR A N 1
ATOM 619 C CA . THR A 1 86 ? -10.435 -0.904 -16.522 1.00 84.69 86 THR A CA 1
ATOM 620 C C . THR A 1 86 ? -11.035 -2.069 -15.738 1.00 84.69 86 THR A C 1
ATOM 622 O O . THR A 1 86 ? -10.883 -2.108 -14.524 1.00 84.69 86 THR A O 1
ATOM 625 N N . TYR A 1 87 ? -11.654 -3.028 -16.429 1.00 84.81 87 TYR A N 1
ATOM 626 C CA . TYR A 1 87 ? -12.243 -4.242 -15.854 1.00 84.81 87 TYR A CA 1
ATOM 627 C C . TYR A 1 87 ? -11.241 -5.388 -15.650 1.00 84.81 87 TYR A C 1
ATOM 629 O O . TYR A 1 87 ? -11.626 -6.489 -15.269 1.00 84.81 87 TYR A O 1
ATOM 637 N N . GLN A 1 88 ? -9.956 -5.177 -15.948 1.00 87.19 88 GLN A N 1
ATOM 638 C CA . GLN A 1 88 ? -8.943 -6.186 -15.675 1.00 87.19 88 GLN A CA 1
ATOM 639 C C . GLN A 1 88 ? -8.745 -6.306 -14.160 1.00 87.19 88 GLN A C 1
ATOM 641 O O . GLN A 1 88 ? -8.370 -5.337 -13.508 1.00 87.19 88 GLN A O 1
ATOM 646 N N . VAL A 1 89 ? -8.971 -7.498 -13.612 1.00 86.81 89 VAL A N 1
ATOM 647 C CA . VAL A 1 89 ? -8.932 -7.740 -12.157 1.00 86.81 89 VAL A CA 1
ATOM 648 C C . VAL A 1 89 ? -7.563 -8.201 -11.649 1.00 86.81 89 VAL A C 1
ATOM 650 O O . VAL A 1 89 ? -7.287 -8.120 -10.456 1.00 86.81 89 VAL A O 1
ATOM 653 N N . TRP A 1 90 ? -6.688 -8.678 -12.543 1.00 89.25 90 TRP A N 1
ATOM 654 C CA . TRP A 1 90 ? -5.373 -9.213 -12.185 1.00 89.25 90 TRP A CA 1
ATOM 655 C C . TRP A 1 90 ? -4.337 -9.033 -13.302 1.00 89.25 90 TRP A C 1
ATOM 657 O O . TRP A 1 90 ? -4.678 -8.949 -14.486 1.00 89.25 90 TRP A O 1
ATOM 667 N N . GLY A 1 91 ? -3.054 -8.985 -12.942 1.00 86.25 91 GLY A N 1
ATOM 668 C CA . GLY A 1 91 ? -1.951 -8.814 -13.888 1.00 86.25 91 GLY A CA 1
ATOM 669 C C . GLY A 1 91 ? -0.604 -8.539 -13.217 1.00 86.25 91 GLY A C 1
ATOM 670 O O . GLY A 1 91 ? -0.421 -8.772 -12.022 1.00 86.25 91 GLY A O 1
ATOM 671 N N . SER A 1 92 ? 0.352 -8.026 -13.997 1.00 85.62 92 SER A N 1
ATOM 672 C CA . SER A 1 92 ? 1.677 -7.646 -13.488 1.00 85.62 92 SER A CA 1
ATOM 673 C C . SER A 1 92 ? 1.553 -6.576 -12.397 1.00 85.62 92 SER A C 1
ATOM 675 O O . SER A 1 92 ? 0.901 -5.553 -12.600 1.00 85.62 92 SER A O 1
ATOM 677 N N . GLY A 1 93 ? 2.143 -6.830 -11.227 1.00 86.31 93 GLY A N 1
ATOM 678 C CA . GLY A 1 93 ? 2.050 -5.951 -10.057 1.00 86.31 93 GLY A CA 1
ATOM 679 C C . GLY A 1 93 ? 0.848 -6.205 -9.140 1.00 86.31 93 GLY A C 1
ATOM 680 O O . GLY A 1 93 ? 0.803 -5.620 -8.060 1.00 86.31 93 GLY A O 1
ATOM 681 N N . ALA A 1 94 ? -0.086 -7.098 -9.497 1.00 88.44 94 ALA A N 1
ATOM 682 C CA . ALA A 1 94 ? -1.267 -7.376 -8.670 1.00 88.44 94 ALA A CA 1
ATOM 683 C C . ALA A 1 94 ? -0.900 -7.876 -7.266 1.00 88.44 94 ALA A C 1
ATOM 685 O O . ALA A 1 94 ? -1.492 -7.426 -6.294 1.00 88.44 94 ALA A O 1
ATOM 686 N N . GLY A 1 95 ? 0.138 -8.711 -7.142 1.00 89.88 95 GLY A N 1
ATOM 687 C CA . GLY A 1 95 ? 0.642 -9.155 -5.838 1.00 89.88 95 GLY A CA 1
ATOM 688 C C . GLY A 1 95 ? 1.149 -8.000 -4.966 1.00 89.88 95 GLY A C 1
ATOM 689 O O . GLY A 1 95 ? 0.792 -7.911 -3.799 1.00 89.88 95 GLY A O 1
ATOM 690 N N . ALA A 1 96 ? 1.913 -7.061 -5.536 1.00 89.31 96 ALA A N 1
ATOM 691 C CA . ALA A 1 96 ? 2.395 -5.892 -4.797 1.00 89.31 96 ALA A CA 1
ATOM 692 C C . ALA A 1 96 ? 1.236 -4.981 -4.355 1.00 89.31 96 ALA A C 1
ATOM 694 O O . ALA A 1 96 ? 1.227 -4.484 -3.229 1.00 89.31 96 ALA A O 1
ATOM 695 N N . MET A 1 97 ? 0.231 -4.808 -5.219 1.00 91.06 97 MET A N 1
ATOM 696 C CA . MET A 1 97 ? -0.985 -4.060 -4.901 1.00 91.06 97 MET A CA 1
ATOM 697 C C . MET A 1 97 ? -1.833 -4.747 -3.825 1.00 91.06 97 MET A C 1
ATOM 699 O O . MET A 1 97 ? -2.330 -4.071 -2.928 1.00 91.06 97 MET A O 1
ATOM 703 N N . LEU A 1 98 ? -1.967 -6.071 -3.891 1.00 91.88 98 LEU A N 1
ATOM 704 C CA . LEU A 1 98 ? -2.673 -6.874 -2.900 1.00 91.88 98 LEU A CA 1
ATOM 705 C C . L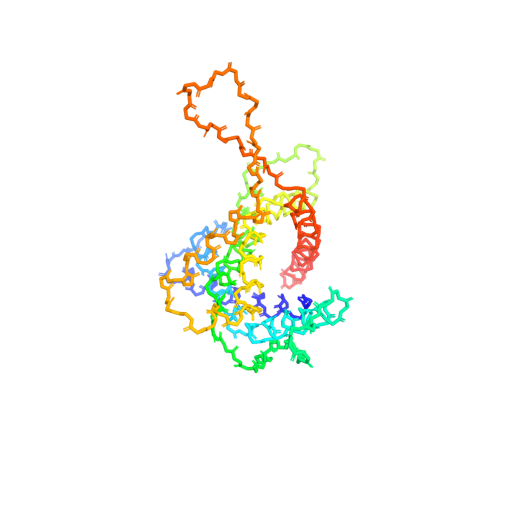EU A 1 98 ? -2.020 -6.740 -1.528 1.00 91.88 98 LEU A C 1
ATOM 707 O O . LEU A 1 98 ? -2.678 -6.320 -0.580 1.00 91.88 98 LEU A O 1
ATOM 711 N N . SER A 1 99 ? -0.713 -6.994 -1.434 1.00 90.94 99 SER A N 1
ATOM 712 C CA . SER A 1 99 ? 0.032 -6.858 -0.179 1.00 90.94 99 SER A CA 1
ATOM 713 C C . SER A 1 99 ? -0.084 -5.446 0.397 1.00 90.94 99 SER A C 1
ATOM 715 O O . SER A 1 99 ? -0.290 -5.276 1.597 1.00 90.94 99 SER A O 1
ATOM 717 N N . ARG A 1 100 ? -0.012 -4.419 -0.463 1.00 89.88 100 ARG A N 1
ATOM 718 C CA . ARG A 1 100 ? -0.206 -3.016 -0.075 1.00 89.88 100 ARG A CA 1
ATOM 719 C C . ARG A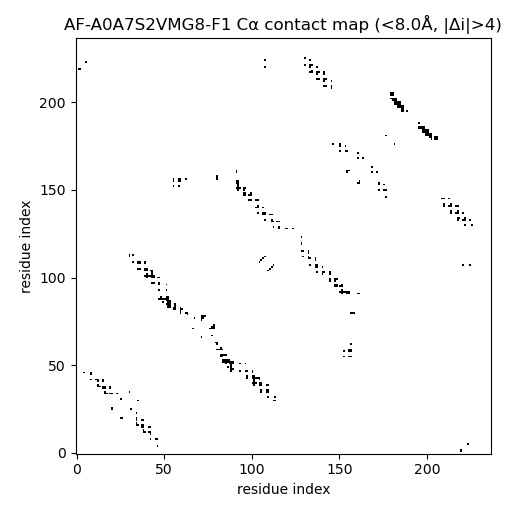 1 100 ? -1.588 -2.794 0.545 1.00 89.88 100 ARG A C 1
ATOM 721 O O . ARG A 1 100 ? -1.671 -2.199 1.614 1.00 89.88 100 ARG A O 1
ATOM 728 N N . ASN A 1 101 ? -2.648 -3.257 -0.116 1.00 90.75 101 ASN A N 1
ATOM 729 C CA . ASN A 1 101 ? -4.026 -3.059 0.331 1.00 90.75 101 ASN A CA 1
ATOM 730 C C . ASN A 1 101 ? -4.334 -3.854 1.607 1.00 90.75 101 ASN A C 1
ATOM 732 O O . ASN A 1 101 ? -4.949 -3.312 2.517 1.00 90.75 101 ASN A O 1
ATOM 736 N N . MET A 1 102 ? -3.847 -5.095 1.725 1.00 90.19 102 MET A N 1
ATOM 737 C CA . MET A 1 102 ? -3.991 -5.903 2.944 1.00 90.19 102 MET A CA 1
ATOM 738 C C . MET A 1 102 ? -3.344 -5.217 4.152 1.00 90.19 102 MET A C 1
ATOM 740 O O . MET A 1 102 ? -3.975 -5.103 5.199 1.00 90.19 102 MET A O 1
ATOM 744 N N . LEU A 1 103 ? -2.111 -4.716 4.004 1.00 89.81 103 LEU A N 1
ATOM 745 C CA . LEU A 1 103 ? -1.412 -3.999 5.075 1.00 89.81 103 LEU A CA 1
ATOM 746 C C . LEU A 1 103 ? -2.139 -2.708 5.461 1.00 89.81 103 LEU A C 1
ATOM 748 O O . LEU A 1 103 ? -2.315 -2.434 6.644 1.00 89.81 103 LEU A O 1
ATOM 752 N N . SER A 1 104 ? -2.592 -1.940 4.469 1.00 87.69 104 SER A N 1
ATOM 753 C CA . SER A 1 104 ? -3.366 -0.716 4.685 1.00 87.69 104 SER A CA 1
ATOM 754 C C . SER A 1 104 ? -4.713 -0.969 5.372 1.00 87.69 104 SER A C 1
ATOM 756 O O . SER A 1 104 ? -5.090 -0.230 6.277 1.00 87.69 104 SER A O 1
ATOM 758 N N . ALA A 1 105 ? -5.437 -2.020 4.991 1.00 86.25 105 ALA A N 1
ATOM 759 C CA . ALA A 1 105 ? -6.688 -2.383 5.646 1.00 86.25 105 ALA A CA 1
ATOM 760 C C . ALA A 1 105 ? -6.435 -2.862 7.085 1.00 86.25 105 ALA A C 1
ATOM 762 O O . ALA A 1 105 ? -7.110 -2.419 8.016 1.00 86.25 105 ALA A O 1
ATOM 763 N N . ALA A 1 106 ? -5.423 -3.712 7.285 1.00 86.38 106 ALA A N 1
ATOM 764 C CA . ALA A 1 106 ? -5.063 -4.234 8.600 1.00 86.38 106 ALA A CA 1
ATOM 765 C C . ALA A 1 106 ? -4.606 -3.122 9.555 1.00 86.38 106 ALA A C 1
ATOM 767 O O . ALA A 1 106 ? -4.938 -3.152 10.740 1.00 86.38 106 ALA A O 1
ATOM 768 N N . SER A 1 107 ? -3.901 -2.099 9.060 1.00 84.94 107 SER A N 1
ATOM 769 C CA . SER A 1 107 ? -3.438 -0.998 9.907 1.00 84.94 107 SER A CA 1
ATOM 770 C C . SER A 1 107 ? -4.585 -0.211 10.522 1.00 84.94 107 SER A C 1
ATOM 772 O O . SER A 1 107 ? -4.563 0.114 11.705 1.00 84.94 107 SER A O 1
ATOM 774 N N . VAL A 1 108 ? -5.601 0.079 9.715 1.00 81.62 108 VAL A N 1
ATOM 775 C CA . VAL A 1 108 ? -6.726 0.918 10.122 1.00 81.62 108 VAL A CA 1
ATOM 776 C C . VAL A 1 108 ? -7.746 0.122 10.934 1.00 81.62 108 VAL A C 1
ATOM 778 O O . VAL A 1 108 ? -8.306 0.635 11.899 1.00 81.62 108 VAL A O 1
ATOM 781 N N . ARG A 1 109 ? -7.982 -1.140 10.563 1.00 81.56 109 ARG A N 1
ATOM 782 C CA . ARG A 1 109 ? -9.079 -1.949 11.113 1.00 81.56 109 ARG A CA 1
ATOM 783 C C . ARG A 1 109 ? -8.672 -2.924 12.206 1.00 81.56 109 ARG A C 1
ATOM 785 O O . ARG A 1 109 ? -9.539 -3.445 12.898 1.00 81.56 109 ARG A O 1
ATOM 792 N N . THR A 1 110 ? -7.379 -3.188 12.356 1.00 85.38 110 THR A N 1
ATOM 793 C CA . THR A 1 110 ? -6.863 -4.145 13.341 1.00 85.38 110 THR A CA 1
ATOM 794 C C . THR A 1 110 ? -5.807 -3.508 14.227 1.00 85.38 110 THR A C 1
ATOM 796 O O . THR A 1 110 ? -5.935 -3.533 15.445 1.00 85.38 110 THR A O 1
ATOM 799 N N . LEU A 1 111 ? -4.776 -2.896 13.640 1.00 85.94 111 LEU A N 1
ATOM 800 C CA . LEU A 1 111 ? -3.673 -2.345 14.425 1.00 85.94 111 LEU A CA 1
ATOM 801 C C . LEU A 1 111 ? -4.097 -1.102 15.215 1.00 85.94 111 LEU A C 1
ATOM 803 O O . LEU A 1 111 ? -3.823 -1.031 16.408 1.00 85.94 111 LEU A O 1
ATOM 807 N N . SER A 1 112 ? -4.788 -0.145 14.587 1.00 86.00 112 SER A N 1
ATOM 808 C CA . SER A 1 112 ? -5.168 1.098 15.270 1.00 86.00 112 SER A CA 1
ATOM 809 C C . SER A 1 112 ? -6.057 0.864 16.498 1.00 86.00 112 SER A C 1
ATOM 811 O O . SER A 1 112 ? -5.677 1.323 17.578 1.00 86.00 112 SER A O 1
ATOM 813 N N . PRO A 1 113 ? -7.179 0.114 16.424 1.00 84.00 113 PRO A N 1
ATOM 814 C CA . PRO A 1 113 ? -8.005 -0.100 17.608 1.00 84.00 113 PRO A CA 1
ATOM 815 C C . PRO A 1 113 ? -7.276 -0.946 18.669 1.00 84.00 113 PRO A C 1
ATOM 817 O O . PRO A 1 113 ? -7.401 -0.671 19.858 1.00 84.00 113 PRO A O 1
ATOM 820 N N . TRP A 1 114 ? -6.425 -1.895 18.259 1.00 86.38 114 TRP A N 1
ATOM 821 C CA . TRP A 1 114 ? -5.573 -2.662 19.177 1.00 86.38 114 TRP A CA 1
ATOM 822 C C . TRP A 1 114 ? -4.583 -1.791 19.964 1.00 86.38 114 TRP A C 1
ATOM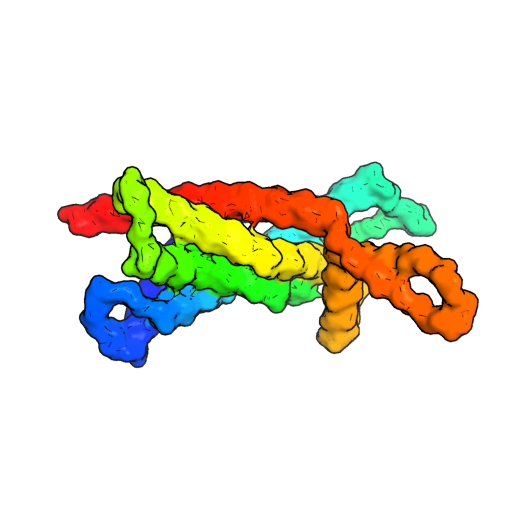 824 O O . TRP A 1 114 ? -4.347 -2.043 21.150 1.00 86.38 114 TRP A O 1
ATOM 834 N N . VAL A 1 115 ? -4.005 -0.770 19.317 1.00 86.38 115 VAL A N 1
ATOM 835 C CA . VAL A 1 115 ? -3.129 0.219 19.966 1.00 86.38 115 VAL A CA 1
ATOM 836 C C . VAL A 1 115 ? -3.939 1.130 20.888 1.00 86.38 115 VAL A C 1
ATOM 838 O O . VAL A 1 115 ? -3.497 1.385 22.004 1.00 86.38 115 VAL A O 1
ATOM 841 N N . GLN A 1 116 ? -5.127 1.578 20.472 1.00 86.12 116 GLN A N 1
ATOM 842 C CA . GLN A 1 116 ? -6.003 2.436 21.286 1.00 86.12 116 GLN A CA 1
ATOM 843 C C . GLN A 1 116 ? -6.407 1.783 22.615 1.00 86.12 116 GLN A C 1
ATOM 845 O O . GLN A 1 116 ? -6.464 2.465 23.634 1.00 86.12 116 GLN A O 1
ATOM 850 N N . GLU A 1 117 ? -6.640 0.467 22.625 1.00 84.25 117 GLU A N 1
ATOM 851 C CA . GLU A 1 117 ? -6.952 -0.290 23.847 1.00 84.25 117 GLU A CA 1
ATOM 852 C C . GLU A 1 117 ? -5.754 -0.441 24.798 1.00 84.25 117 GLU A C 1
ATOM 854 O O . GLU A 1 117 ? -5.945 -0.614 26.000 1.00 84.25 117 GLU A O 1
ATOM 859 N N . ARG A 1 118 ? -4.518 -0.395 24.284 1.00 85.00 118 ARG A N 1
ATOM 860 C CA . ARG A 1 118 ? -3.293 -0.650 25.068 1.00 85.00 118 ARG A CA 1
ATOM 861 C C . ARG A 1 118 ? -2.529 0.602 25.463 1.00 85.00 118 ARG A C 1
ATOM 863 O O . ARG A 1 118 ? -1.772 0.573 26.428 1.00 85.00 118 ARG A O 1
ATOM 870 N N . VAL A 1 119 ? -2.689 1.682 24.710 1.00 85.06 119 VAL A N 1
ATOM 871 C CA . VAL A 1 119 ? -1.959 2.930 24.918 1.00 85.06 119 VAL A CA 1
ATOM 872 C C . VAL A 1 119 ? -2.937 3.980 25.400 1.00 85.06 119 VAL A C 1
ATOM 874 O O . VAL A 1 119 ? -3.729 4.479 24.609 1.00 85.06 119 VAL A O 1
ATOM 877 N N . SER A 1 120 ? -2.852 4.342 26.679 1.00 82.19 120 SER A N 1
ATOM 878 C CA . SER A 1 120 ? -3.515 5.530 27.219 1.00 82.19 120 SER A CA 1
ATOM 879 C C . SER A 1 120 ? -2.564 6.719 27.121 1.00 82.19 120 SER A C 1
ATOM 881 O O . SER A 1 120 ? -1.441 6.655 27.622 1.00 82.19 120 SER A O 1
ATOM 883 N N . LEU A 1 121 ? -2.992 7.792 26.452 1.00 81.62 121 LEU A N 1
ATOM 884 C CA . LEU A 1 121 ? -2.212 9.023 26.338 1.00 81.62 121 LEU A CA 1
ATOM 885 C C . LEU A 1 121 ? -2.659 9.995 27.439 1.00 81.62 121 LEU A C 1
ATOM 887 O O . LEU A 1 121 ? -3.756 10.554 27.336 1.00 81.62 121 LEU A O 1
ATOM 891 N N . PRO A 1 122 ? -1.855 10.203 28.500 1.00 78.50 122 PRO A N 1
ATOM 892 C CA . PRO A 1 122 ? -2.237 11.086 29.594 1.00 78.50 122 PRO A CA 1
ATOM 893 C C . PRO A 1 122 ? -2.454 12.512 29.073 1.00 78.50 122 PRO A C 1
ATOM 895 O O . PRO A 1 122 ? -1.621 13.059 28.355 1.00 78.50 122 PRO A O 1
ATOM 898 N N . GLY A 1 123 ? -3.600 13.103 29.417 1.00 78.00 123 GLY A N 1
ATOM 899 C CA . GLY A 1 123 ? -3.982 14.455 28.992 1.00 78.00 123 GLY A CA 1
ATOM 900 C C . GLY A 1 123 ? -4.680 14.549 27.629 1.00 78.00 123 GLY A C 1
ATOM 901 O O . GLY A 1 123 ? -5.175 15.620 27.286 1.00 78.00 123 GLY A O 1
ATOM 902 N N . ALA A 1 124 ? -4.791 13.456 26.866 1.00 80.31 124 ALA A N 1
ATOM 903 C CA . ALA A 1 124 ? -5.573 13.430 25.632 1.00 80.31 124 ALA A CA 1
ATOM 904 C C . ALA A 1 124 ? -7.009 12.942 25.898 1.00 80.31 124 ALA A C 1
ATOM 906 O O . ALA A 1 124 ? -7.226 11.909 26.526 1.00 80.31 124 ALA A O 1
ATOM 907 N N . GLY A 1 125 ? -8.014 13.656 25.380 1.00 83.81 125 GLY A N 1
ATOM 908 C CA . GLY A 1 125 ? -9.389 13.143 25.355 1.00 83.81 125 GLY A CA 1
ATOM 909 C C . GLY A 1 125 ? -9.511 11.905 24.453 1.00 83.81 125 GLY A C 1
ATOM 910 O O . GLY A 1 125 ? -8.748 11.764 23.499 1.00 83.81 125 GLY A O 1
ATOM 911 N N . LYS A 1 126 ? -10.507 11.035 24.692 1.00 81.50 126 LYS A N 1
ATOM 912 C CA . LYS A 1 126 ? -10.696 9.768 23.942 1.00 81.50 126 LYS A CA 1
ATOM 913 C C . LYS A 1 126 ? -10.685 9.945 22.416 1.00 81.50 126 LYS A C 1
ATOM 915 O O . LYS A 1 126 ? -10.109 9.133 21.701 1.00 81.50 126 LYS A O 1
ATOM 920 N N . ALA A 1 127 ? -11.288 11.026 21.917 1.00 81.19 127 ALA A N 1
ATOM 921 C CA . ALA A 1 127 ? -11.292 11.347 20.489 1.00 81.19 127 ALA A CA 1
ATOM 922 C C . ALA A 1 127 ? -9.894 11.724 19.966 1.00 81.19 127 ALA A C 1
ATOM 924 O O . ALA A 1 127 ? -9.479 11.242 18.915 1.00 81.19 127 ALA A O 1
ATOM 925 N N . ALA A 1 128 ? -9.147 12.543 20.714 1.00 83.62 128 ALA A N 1
ATOM 926 C CA . ALA A 1 128 ? -7.788 12.941 20.351 1.00 83.62 128 ALA A CA 1
ATOM 927 C C . ALA A 1 128 ? -6.826 11.744 20.388 1.00 83.62 128 ALA A C 1
ATOM 929 O O . ALA A 1 128 ? -6.031 11.566 19.469 1.00 83.62 128 ALA A O 1
ATOM 930 N N . GLN A 1 129 ? -6.949 10.881 21.400 1.00 86.19 129 GLN A N 1
ATOM 931 C CA . GLN A 1 129 ? -6.192 9.634 21.496 1.00 86.19 129 GLN A CA 1
ATOM 932 C C . GLN A 1 129 ? -6.455 8.724 20.288 1.00 86.19 129 GLN A C 1
ATOM 934 O O . GLN A 1 129 ? -5.505 8.250 19.671 1.00 86.19 129 GLN A O 1
ATOM 939 N N . ALA A 1 130 ? -7.720 8.536 19.893 1.00 83.94 130 ALA A N 1
ATOM 940 C CA . ALA A 1 130 ? -8.069 7.723 18.728 1.00 83.94 130 ALA A CA 1
ATOM 941 C C . ALA A 1 130 ? -7.439 8.256 17.430 1.00 83.94 130 ALA A C 1
ATOM 943 O O . ALA A 1 130 ? -6.858 7.487 16.666 1.00 83.94 130 ALA A O 1
ATOM 944 N N . VAL A 1 131 ? -7.490 9.575 17.213 1.00 85.31 131 VAL A N 1
ATOM 945 C CA . VAL A 1 131 ? -6.872 10.225 16.046 1.00 85.31 131 VAL A CA 1
ATOM 946 C C . VAL A 1 131 ? -5.351 10.066 16.054 1.00 85.31 131 VAL A C 1
ATOM 948 O O . VAL A 1 131 ? -4.767 9.736 15.025 1.00 85.31 131 VAL A O 1
ATOM 951 N N . LEU A 1 132 ? -4.694 10.263 17.199 1.00 87.06 132 LEU A N 1
ATOM 952 C CA . LEU A 1 132 ? -3.240 10.111 17.311 1.00 87.06 132 LEU A CA 1
ATOM 953 C C . LEU A 1 132 ? -2.796 8.664 17.062 1.00 87.06 132 LEU A C 1
ATOM 955 O O . LEU A 1 132 ? -1.807 8.444 16.362 1.00 87.06 132 LEU A O 1
ATOM 959 N N . CYS A 1 133 ? -3.543 7.681 17.569 1.00 86.88 133 CYS A N 1
ATOM 960 C CA . CYS A 1 133 ? -3.295 6.271 17.283 1.00 86.88 133 CYS A CA 1
ATOM 961 C C . CYS A 1 133 ? -3.496 5.943 15.796 1.00 86.88 133 CYS A C 1
ATOM 963 O O . CYS A 1 133 ? -2.649 5.260 15.217 1.00 86.88 133 CYS A O 1
ATOM 965 N N . ASP A 1 134 ? -4.553 6.463 15.158 1.00 85.38 134 ASP A N 1
ATOM 966 C CA . ASP A 1 134 ? -4.786 6.288 13.717 1.00 85.38 134 ASP A CA 1
ATOM 967 C C . ASP A 1 134 ? -3.638 6.875 12.888 1.00 85.38 134 ASP A C 1
ATOM 969 O O . ASP A 1 134 ? -3.142 6.222 11.966 1.00 85.38 134 ASP A O 1
ATOM 973 N N . VAL A 1 135 ? -3.187 8.084 13.236 1.00 86.56 135 VAL A N 1
ATOM 974 C CA . VAL A 1 135 ? -2.066 8.764 12.578 1.00 86.56 135 VAL A CA 1
ATOM 975 C C . VAL A 1 135 ? -0.779 7.964 12.756 1.00 86.56 135 VAL A C 1
ATOM 977 O O . VAL A 1 135 ? -0.131 7.636 11.765 1.00 86.56 135 VAL A O 1
ATOM 980 N N . GLY A 1 136 ? -0.431 7.587 13.988 1.00 87.62 136 GLY A N 1
ATOM 981 C CA . GLY A 1 136 ? 0.784 6.822 14.276 1.00 87.62 136 GLY A CA 1
ATOM 982 C C . GLY A 1 136 ? 0.819 5.475 13.550 1.00 87.62 136 GLY A C 1
ATOM 983 O O . GLY A 1 136 ? 1.806 5.149 12.888 1.00 87.62 136 GLY A O 1
ATOM 984 N N . CYS A 1 137 ? -0.283 4.719 13.590 1.00 87.38 137 CYS A N 1
ATOM 985 C CA . CYS A 1 137 ? -0.386 3.441 12.882 1.00 87.38 137 CYS A CA 1
ATOM 986 C C . CYS A 1 137 ? -0.302 3.623 11.362 1.00 87.38 137 CYS A C 1
ATOM 988 O O . CYS A 1 137 ? 0.370 2.844 10.682 1.00 87.38 137 CYS A O 1
ATOM 990 N N . SER A 1 138 ? -0.941 4.665 10.824 1.00 85.19 138 SER A N 1
ATOM 991 C CA . SER A 1 138 ? -0.904 4.970 9.391 1.00 85.19 138 SER A CA 1
ATOM 992 C C . SER A 1 138 ? 0.499 5.346 8.928 1.00 85.19 138 SER A C 1
ATOM 994 O O . SER A 1 138 ? 0.930 4.8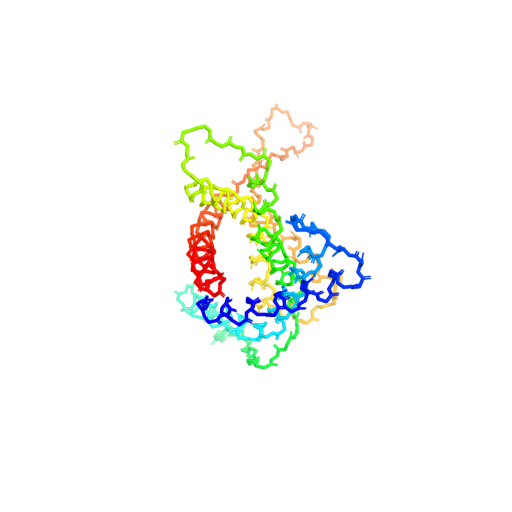49 7.892 1.00 85.19 138 SER A O 1
ATOM 996 N N . VAL A 1 139 ? 1.247 6.138 9.702 1.00 88.12 139 VAL A N 1
ATOM 997 C CA . VAL A 1 139 ? 2.648 6.482 9.403 1.00 88.12 139 VAL A CA 1
ATOM 998 C C . VAL A 1 139 ? 3.506 5.218 9.333 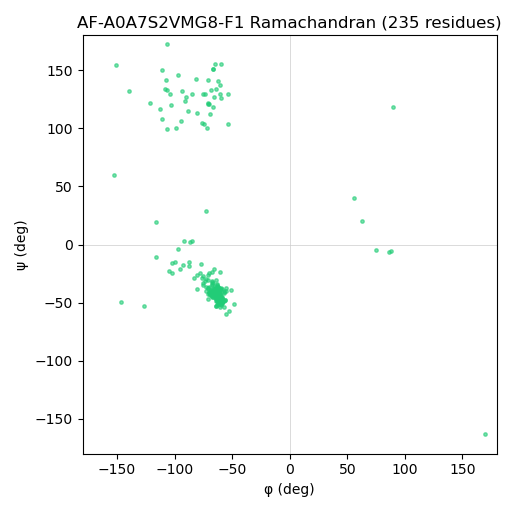1.00 88.12 139 VAL A C 1
ATOM 1000 O O . VAL A 1 139 ? 4.176 4.988 8.324 1.00 88.12 139 VAL A O 1
ATOM 1003 N N . CYS A 1 140 ? 3.430 4.353 10.348 1.00 87.56 140 CYS A N 1
ATOM 1004 C CA . CYS A 1 140 ? 4.189 3.101 10.391 1.00 87.56 140 CYS A CA 1
ATOM 1005 C C . CYS A 1 140 ? 3.847 2.157 9.232 1.00 87.56 140 CYS A C 1
ATOM 1007 O O . CYS A 1 140 ? 4.725 1.509 8.675 1.00 87.56 140 CYS A O 1
ATOM 1009 N N . VAL A 1 141 ? 2.583 2.075 8.822 1.00 87.75 141 VAL A N 1
ATOM 1010 C CA . VAL A 1 141 ? 2.199 1.217 7.692 1.00 87.75 141 VAL A CA 1
ATOM 1011 C C . VAL A 1 141 ? 2.480 1.877 6.343 1.00 87.75 141 VAL A C 1
ATOM 1013 O O . VAL A 1 141 ? 2.754 1.192 5.355 1.00 87.75 141 VAL A O 1
ATOM 1016 N N . CYS A 1 142 ? 2.496 3.205 6.264 1.00 85.44 142 CYS A N 1
ATOM 1017 C CA . CYS A 1 142 ? 2.896 3.916 5.054 1.00 85.44 142 CYS A CA 1
ATOM 1018 C C . CYS A 1 142 ? 4.352 3.638 4.679 1.00 85.44 142 CYS A C 1
ATOM 1020 O O . CYS A 1 142 ? 4.630 3.471 3.490 1.00 85.44 142 CYS A O 1
ATOM 1022 N N . THR A 1 143 ? 5.258 3.507 5.652 1.00 84.88 143 THR A N 1
ATOM 1023 C CA . THR A 1 143 ? 6.657 3.137 5.374 1.00 84.88 143 THR A CA 1
ATOM 1024 C C . THR A 1 143 ? 6.765 1.724 4.796 1.00 84.88 143 THR A C 1
ATOM 1026 O O . THR A 1 143 ? 7.514 1.511 3.847 1.00 84.88 143 THR A O 1
ATOM 1029 N N . LEU A 1 144 ? 5.949 0.779 5.272 1.00 87.31 144 LEU A N 1
ATOM 1030 C CA . LEU A 1 144 ? 5.906 -0.589 4.740 1.00 87.31 144 LEU A CA 1
ATOM 1031 C C . LEU A 1 144 ? 5.236 -0.667 3.360 1.00 87.31 144 LEU A C 1
ATOM 1033 O O . LEU A 1 144 ? 5.650 -1.432 2.491 1.00 87.31 144 LEU A O 1
ATOM 1037 N N . THR A 1 145 ? 4.199 0.137 3.129 1.00 89.12 145 THR A N 1
ATOM 1038 C CA . THR A 1 145 ? 3.404 0.079 1.893 1.00 89.12 145 THR A CA 1
ATOM 1039 C C . THR A 1 145 ? 3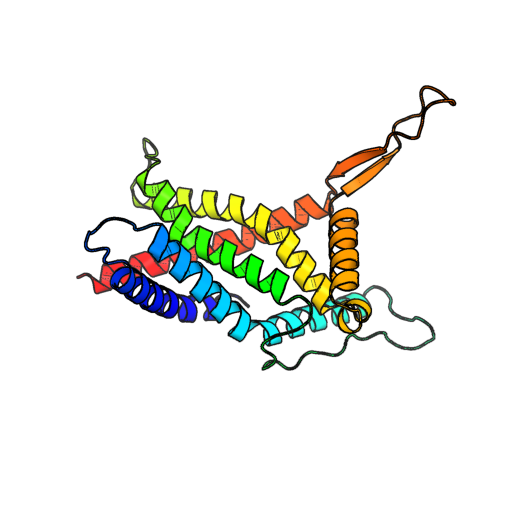.950 0.945 0.760 1.00 89.12 145 THR A C 1
ATOM 1041 O O . THR A 1 145 ? 3.595 0.709 -0.395 1.00 89.12 145 THR A O 1
ATOM 1044 N N . ALA A 1 146 ? 4.807 1.934 1.033 1.00 86.50 146 ALA A N 1
ATOM 1045 C CA . ALA A 1 146 ? 5.431 2.754 -0.007 1.00 86.50 146 ALA A CA 1
ATOM 1046 C C . ALA A 1 146 ? 6.279 1.956 -1.012 1.00 86.50 146 ALA A C 1
ATOM 1048 O O . ALA A 1 146 ? 6.032 2.126 -2.210 1.00 86.50 146 ALA A O 1
ATOM 1049 N N . PRO A 1 147 ? 7.206 1.064 -0.599 1.00 87.00 147 PRO A N 1
ATOM 1050 C CA . PRO A 1 147 ? 7.973 0.269 -1.554 1.00 87.00 147 PRO A CA 1
ATOM 1051 C C . PRO A 1 147 ? 7.071 -0.665 -2.363 1.00 87.00 147 PRO A C 1
ATOM 1053 O O . PRO A 1 147 ? 7.260 -0.795 -3.568 1.00 87.00 147 PRO A O 1
ATOM 1056 N N . LEU A 1 148 ? 6.028 -1.236 -1.749 1.00 89.69 148 LEU A N 1
ATOM 1057 C CA . LEU A 1 148 ? 5.034 -2.055 -2.452 1.00 89.69 148 LEU A CA 1
ATOM 1058 C C . LEU A 1 148 ? 4.256 -1.245 -3.496 1.00 89.69 148 LEU A C 1
ATOM 1060 O O . LEU A 1 148 ? 3.983 -1.729 -4.592 1.00 89.69 148 LEU A O 1
ATOM 1064 N N . ASN A 1 149 ? 3.927 0.007 -3.182 1.00 89.12 149 ASN A N 1
ATOM 1065 C CA . ASN A 1 149 ? 3.254 0.903 -4.110 1.00 89.12 149 ASN A CA 1
ATOM 1066 C C . ASN A 1 149 ? 4.146 1.291 -5.294 1.00 89.12 149 ASN A C 1
ATOM 1068 O O . ASN A 1 149 ? 3.676 1.297 -6.430 1.00 89.12 149 ASN A O 1
ATOM 1072 N N . GLN A 1 150 ? 5.421 1.599 -5.041 1.00 87.44 150 GLN A N 1
ATOM 1073 C CA . GLN A 1 150 ? 6.365 1.883 -6.121 1.00 87.44 150 GLN A CA 1
ATOM 1074 C C . GLN A 1 150 ? 6.634 0.647 -6.969 1.00 87.44 150 GLN A C 1
ATOM 1076 O O . GLN A 1 150 ? 6.688 0.744 -8.193 1.00 87.44 150 GLN A O 1
ATOM 1081 N N . LEU A 1 151 ? 6.709 -0.523 -6.338 1.00 88.75 151 LEU A N 1
ATOM 1082 C CA . LEU A 1 151 ? 6.830 -1.784 -7.045 1.00 88.75 151 LEU A CA 1
ATOM 1083 C C . LEU A 1 151 ? 5.614 -2.048 -7.943 1.00 88.75 151 LEU A C 1
ATOM 1085 O O . LEU A 1 151 ? 5.781 -2.421 -9.100 1.00 88.75 151 LEU A O 1
ATOM 1089 N N . PHE A 1 152 ? 4.393 -1.815 -7.452 1.00 90.75 152 PHE A N 1
ATOM 1090 C CA . PHE A 1 152 ? 3.187 -1.902 -8.277 1.00 90.75 152 PHE A CA 1
ATOM 1091 C C . PHE A 1 152 ? 3.260 -0.968 -9.490 1.00 90.75 152 PHE A C 1
ATOM 1093 O O . PHE A 1 152 ? 3.027 -1.420 -10.610 1.00 90.75 152 PHE A O 1
ATOM 1100 N N . ASN A 1 153 ? 3.621 0.303 -9.283 1.00 88.62 153 ASN A N 1
ATOM 1101 C CA . ASN A 1 153 ? 3.748 1.273 -10.370 1.00 88.62 153 ASN A CA 1
ATOM 1102 C C . ASN A 1 153 ? 4.768 0.802 -11.412 1.00 88.62 153 ASN A C 1
ATOM 1104 O O . ASN A 1 153 ? 4.431 0.730 -12.590 1.00 88.62 153 ASN A O 1
ATOM 1108 N N . TYR A 1 154 ? 5.964 0.399 -10.972 1.00 88.56 154 TYR A N 1
ATOM 1109 C CA . TYR A 1 154 ? 7.014 -0.132 -11.841 1.00 88.56 154 TYR A CA 1
ATOM 1110 C C . TYR A 1 154 ? 6.530 -1.334 -12.661 1.00 88.56 154 TYR A C 1
ATOM 1112 O O . TYR A 1 154 ? 6.690 -1.366 -13.882 1.00 88.56 154 TYR A O 1
ATOM 1120 N N . MET A 1 155 ? 5.881 -2.303 -12.016 1.00 87.94 155 MET A N 1
ATOM 1121 C CA . MET A 1 155 ? 5.374 -3.510 -12.674 1.00 87.94 155 MET A CA 1
ATOM 1122 C C . MET A 1 155 ? 4.218 -3.217 -13.642 1.00 87.94 155 MET A C 1
ATOM 1124 O O . MET A 1 155 ? 4.079 -3.891 -14.665 1.00 87.94 155 MET A O 1
ATOM 1128 N N 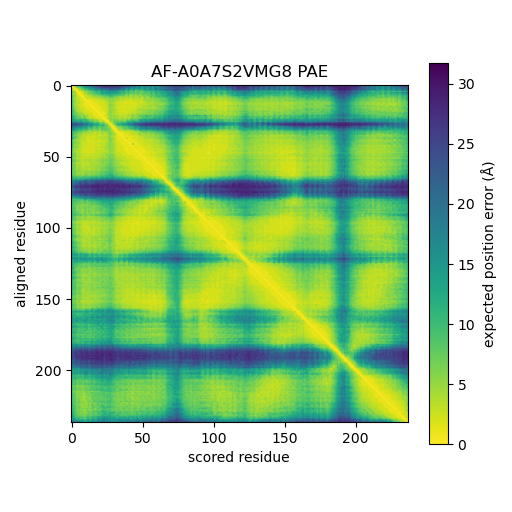. ALA A 1 156 ? 3.397 -2.206 -13.346 1.00 86.62 156 ALA A N 1
ATOM 1129 C CA . ALA A 1 156 ? 2.300 -1.779 -14.206 1.00 86.62 156 ALA A CA 1
ATOM 1130 C C . ALA A 1 156 ? 2.789 -1.027 -15.456 1.00 86.62 156 ALA A C 1
ATOM 1132 O O . ALA A 1 156 ? 2.134 -1.111 -16.505 1.00 86.62 156 ALA A O 1
ATOM 1133 N N . THR A 1 157 ? 3.912 -0.306 -15.360 1.00 86.31 157 THR A N 1
ATOM 1134 C CA . THR A 1 157 ? 4.430 0.569 -16.424 1.00 86.31 157 THR A CA 1
ATOM 1135 C C . THR A 1 157 ? 5.593 -0.026 -17.214 1.00 86.31 157 THR A C 1
ATOM 1137 O O . THR A 1 157 ? 5.861 0.455 -18.306 1.00 86.31 157 THR A O 1
ATOM 1140 N N . THR A 1 158 ? 6.262 -1.074 -16.732 1.00 84.00 158 THR A N 1
ATOM 1141 C CA . THR A 1 158 ? 7.414 -1.682 -17.424 1.00 84.00 158 THR A CA 1
ATOM 1142 C C . THR A 1 158 ? 6.956 -2.766 -18.410 1.00 84.00 158 THR A C 1
ATOM 1144 O O . THR A 1 158 ? 6.440 -3.798 -17.970 1.00 84.00 158 THR A O 1
ATOM 1147 N N . PRO A 1 159 ? 7.142 -2.599 -19.736 1.00 76.44 159 PRO A N 1
ATOM 1148 C CA . PRO A 1 159 ? 6.715 -3.592 -20.727 1.00 76.44 159 PRO A CA 1
ATOM 1149 C C . PRO A 1 159 ? 7.400 -4.953 -20.555 1.00 76.44 159 PRO A C 1
ATOM 1151 O O . PRO A 1 159 ? 6.733 -5.982 -20.626 1.00 76.44 159 PRO A O 1
ATOM 1154 N N . GLN A 1 160 ? 8.700 -4.961 -20.245 1.00 77.19 160 GLN A N 1
ATOM 1155 C CA . GLN A 1 160 ? 9.495 -6.178 -20.040 1.00 77.19 160 GLN A CA 1
ATOM 1156 C C . GLN A 1 160 ? 8.968 -7.000 -18.855 1.00 77.19 160 GLN A C 1
ATOM 1158 O O . GLN A 1 160 ? 8.886 -8.224 -18.920 1.00 77.19 160 GLN A O 1
ATOM 1163 N N . ALA A 1 161 ? 8.510 -6.326 -17.796 1.00 77.00 161 ALA A N 1
ATOM 1164 C CA . ALA A 1 161 ? 7.908 -6.988 -16.645 1.00 77.00 161 ALA A CA 1
ATOM 1165 C C . ALA A 1 161 ? 6.564 -7.656 -16.988 1.00 77.00 161 ALA A C 1
ATOM 1167 O O . ALA A 1 161 ? 6.165 -8.600 -16.312 1.00 77.00 161 ALA A O 1
ATOM 1168 N N . LYS A 1 162 ? 5.853 -7.213 -18.036 1.00 75.62 162 LYS A N 1
ATOM 1169 C CA . LYS A 1 162 ? 4.592 -7.842 -18.466 1.00 75.62 162 LYS A CA 1
ATOM 1170 C C . LYS A 1 162 ? 4.829 -9.162 -19.198 1.00 75.62 162 LYS A C 1
ATOM 1172 O O . LYS A 1 162 ? 4.027 -10.077 -19.036 1.00 75.62 162 LYS A O 1
ATOM 1177 N N . THR A 1 163 ? 5.910 -9.286 -19.961 1.00 78.69 163 THR A N 1
ATOM 1178 C CA . THR A 1 163 ? 6.198 -10.480 -20.776 1.00 78.69 163 THR A CA 1
ATOM 1179 C C . THR A 1 163 ? 7.111 -11.489 -20.084 1.00 78.69 163 THR A C 1
ATOM 1181 O O . THR A 1 163 ? 7.082 -12.660 -20.443 1.00 78.69 163 THR A O 1
ATOM 1184 N N . ALA A 1 164 ? 7.877 -11.071 -19.075 1.00 79.12 164 ALA A N 1
ATOM 1185 C CA . ALA A 1 164 ? 8.812 -11.949 -18.377 1.00 79.12 164 ALA A CA 1
ATOM 1186 C C . ALA A 1 164 ? 8.124 -13.069 -17.559 1.00 79.12 164 ALA A C 1
ATOM 1188 O O . ALA A 1 164 ? 7.023 -12.860 -17.040 1.00 79.12 164 ALA A O 1
ATOM 1189 N N . PRO A 1 165 ? 8.770 -14.235 -17.375 1.00 83.81 165 PRO A N 1
ATOM 1190 C CA . PRO A 1 165 ? 8.353 -15.267 -16.424 1.00 83.81 165 PRO A CA 1
ATOM 1191 C C . PRO A 1 165 ? 8.309 -14.766 -14.970 1.00 83.81 165 PRO A C 1
ATOM 1193 O O . PRO A 1 165 ? 9.026 -13.842 -14.586 1.00 83.81 165 PRO A O 1
ATOM 1196 N N . SER A 1 166 ? 7.501 -15.407 -14.118 1.00 76.00 166 SER A N 1
ATOM 1197 C CA . SER A 1 166 ? 7.272 -14.976 -12.725 1.00 76.00 166 SER A CA 1
ATOM 1198 C C . SER A 1 166 ? 8.548 -14.829 -11.882 1.00 76.00 166 SER A C 1
ATOM 1200 O O . SER A 1 166 ? 8.640 -13.895 -11.088 1.00 76.00 166 SER A O 1
ATOM 1202 N N . ALA A 1 167 ? 9.542 -15.705 -12.066 1.00 78.75 167 ALA A N 1
ATOM 1203 C CA . ALA A 1 167 ? 10.813 -15.633 -11.339 1.00 78.75 167 ALA A CA 1
ATOM 1204 C C . ALA A 1 167 ? 11.664 -14.424 -11.771 1.00 78.75 167 ALA A C 1
ATOM 1206 O O . ALA A 1 167 ? 12.179 -13.683 -10.934 1.00 78.75 167 ALA A O 1
ATOM 1207 N N . GLU A 1 168 ? 11.749 -14.165 -13.077 1.00 82.44 168 GLU A N 1
ATOM 1208 C CA . GLU A 1 168 ? 12.470 -13.009 -13.620 1.00 82.44 168 GLU A CA 1
ATOM 1209 C C . GLU A 1 168 ? 11.793 -11.694 -13.244 1.00 82.44 168 GLU A C 1
ATOM 1211 O O . GLU A 1 168 ? 12.468 -10.733 -12.879 1.00 82.44 168 GLU A O 1
ATOM 1216 N N . ARG A 1 169 ? 10.455 -11.664 -13.232 1.00 80.06 169 ARG A N 1
ATOM 1217 C CA . ARG A 1 169 ? 9.682 -10.527 -12.714 1.00 80.06 169 ARG A CA 1
ATOM 1218 C C . ARG A 1 169 ? 10.062 -10.192 -11.277 1.00 80.06 169 ARG A C 1
ATOM 1220 O O . ARG A 1 169 ? 10.155 -9.017 -10.935 1.00 80.06 169 ARG A O 1
ATOM 1227 N N . TRP A 1 170 ? 10.286 -11.206 -10.442 1.00 78.12 170 TRP A N 1
ATOM 1228 C CA . TRP A 1 170 ? 10.680 -11.002 -9.050 1.00 78.12 170 TRP A CA 1
ATOM 1229 C C . TRP A 1 170 ? 12.112 -10.481 -8.919 1.00 78.12 170 TRP A C 1
ATOM 1231 O O . TRP A 1 170 ? 12.376 -9.588 -8.117 1.00 78.12 170 TRP A O 1
ATOM 1241 N N . SER A 1 171 ? 13.020 -10.955 -9.773 1.00 83.62 171 SER A N 1
ATOM 1242 C CA . SER A 1 171 ? 14.372 -10.397 -9.872 1.00 83.62 171 SER A CA 1
ATOM 1243 C C . SER A 1 171 ? 14.347 -8.924 -10.303 1.00 83.62 171 SER A C 1
ATOM 1245 O O . SER A 1 171 ? 14.969 -8.084 -9.654 1.00 83.62 171 SER A O 1
ATOM 1247 N N . MET A 1 172 ? 13.561 -8.569 -11.327 1.00 81.88 172 MET A N 1
ATOM 1248 C CA . MET A 1 172 ? 13.388 -7.176 -11.768 1.00 81.88 172 MET A CA 1
ATOM 1249 C C . MET A 1 172 ? 12.785 -6.297 -10.667 1.00 81.88 172 MET A C 1
ATOM 1251 O O . MET A 1 172 ? 13.257 -5.186 -10.431 1.00 81.88 172 MET A O 1
ATOM 1255 N N . ALA A 1 173 ? 11.776 -6.812 -9.961 1.00 81.75 173 ALA A N 1
ATOM 1256 C CA . ALA A 1 173 ? 11.153 -6.160 -8.815 1.00 81.75 173 ALA A CA 1
ATOM 1257 C C . ALA A 1 173 ? 12.169 -5.849 -7.708 1.00 81.75 173 ALA A C 1
ATOM 1259 O O . ALA A 1 173 ? 12.235 -4.722 -7.215 1.00 81.75 173 ALA A O 1
ATOM 1260 N N . TRP A 1 174 ? 12.985 -6.838 -7.341 1.00 81.25 174 TRP A N 1
ATOM 1261 C CA . TRP A 1 174 ? 14.005 -6.690 -6.310 1.00 81.25 174 TRP A CA 1
ATOM 1262 C C . TRP A 1 174 ? 15.091 -5.691 -6.717 1.00 81.25 174 TRP A C 1
ATOM 1264 O O . TRP A 1 174 ? 15.419 -4.784 -5.953 1.00 81.25 174 TRP A O 1
ATOM 1274 N N . GLN A 1 175 ? 15.589 -5.793 -7.951 1.00 84.81 175 GLN A N 1
ATOM 1275 C CA . GLN A 1 175 ? 16.573 -4.856 -8.493 1.00 84.81 175 GLN A CA 1
ATOM 1276 C C . GLN A 1 175 ? 16.038 -3.422 -8.543 1.00 84.81 175 GLN A C 1
ATOM 1278 O O . GLN A 1 175 ? 16.780 -2.483 -8.256 1.00 84.81 175 GLN A O 1
ATOM 1283 N N . PHE A 1 176 ? 14.759 -3.240 -8.885 1.00 85.50 176 PHE A N 1
ATOM 1284 C CA . PHE A 1 176 ? 14.112 -1.932 -8.857 1.00 85.50 176 PHE A CA 1
ATOM 1285 C C . PHE A 1 176 ? 14.106 -1.348 -7.442 1.00 85.50 176 PHE A C 1
ATOM 1287 O O . PHE A 1 176 ? 14.568 -0.227 -7.252 1.00 85.50 176 PHE A O 1
ATOM 1294 N N . VAL A 1 177 ? 13.661 -2.112 -6.437 1.00 82.75 177 VAL A N 1
ATOM 1295 C CA . VAL A 1 177 ? 13.654 -1.655 -5.036 1.00 82.75 177 VAL A CA 1
ATOM 1296 C C . VAL A 1 177 ? 15.072 -1.325 -4.566 1.00 82.75 177 VAL A C 1
ATOM 1298 O O . VAL A 1 177 ? 15.286 -0.271 -3.967 1.00 82.75 177 VAL A O 1
ATOM 1301 N N . GLN A 1 178 ? 16.059 -2.165 -4.888 1.00 82.38 178 GLN A N 1
ATOM 1302 C CA . GLN A 1 178 ? 17.453 -1.902 -4.537 1.00 82.38 178 GLN A CA 1
ATOM 1303 C C . GLN A 1 178 ? 17.952 -0.578 -5.128 1.00 82.38 178 GLN A C 1
ATOM 1305 O O . GLN A 1 178 ? 18.453 0.265 -4.391 1.00 82.38 178 GLN A O 1
ATOM 1310 N N . LYS A 1 179 ? 17.751 -0.355 -6.431 1.00 80.00 179 LYS A N 1
ATOM 1311 C CA . LYS A 1 179 ? 18.190 0.872 -7.119 1.00 80.00 179 LYS A CA 1
ATOM 1312 C C . LYS A 1 179 ? 17.431 2.120 -6.668 1.00 80.00 179 LYS A C 1
ATOM 1314 O O . LYS A 1 179 ? 18.007 3.201 -6.616 1.00 80.00 179 LYS A O 1
ATOM 1319 N N . GLN A 1 180 ? 16.145 1.979 -6.358 1.00 79.19 180 GLN A N 1
ATOM 1320 C CA . GLN A 1 180 ? 15.289 3.096 -5.968 1.00 79.19 180 GLN A CA 1
ATOM 1321 C C . GLN A 1 180 ? 15.622 3.599 -4.557 1.00 79.19 180 GLN A C 1
ATOM 1323 O O . GLN A 1 180 ? 15.615 4.807 -4.308 1.00 79.19 180 GLN A O 1
ATOM 1328 N N . TYR A 1 181 ? 15.904 2.678 -3.631 1.00 78.38 181 TYR A N 1
ATOM 1329 C CA . TYR A 1 181 ? 16.027 2.987 -2.207 1.00 78.38 181 TYR A CA 1
ATOM 1330 C C . TYR A 1 181 ? 17.469 3.012 -1.695 1.00 78.38 181 TYR A C 1
ATOM 1332 O O . TYR A 1 181 ? 17.725 3.705 -0.708 1.00 78.38 181 TYR A O 1
ATOM 1340 N N . PHE A 1 182 ? 18.413 2.347 -2.366 1.00 80.50 182 PHE A N 1
ATOM 1341 C CA . PHE A 1 182 ? 19.802 2.248 -1.921 1.00 80.50 182 PHE A CA 1
ATOM 1342 C C . PHE A 1 182 ? 20.776 2.811 -2.962 1.00 80.50 182 PHE A C 1
ATOM 1344 O O . PHE A 1 182 ? 20.856 2.346 -4.096 1.00 80.50 182 PHE A O 1
ATOM 1351 N N . VAL A 1 183 ? 21.561 3.804 -2.545 1.00 76.94 183 VAL A N 1
ATOM 1352 C CA . VAL A 1 183 ? 22.654 4.382 -3.331 1.00 76.94 183 VAL A CA 1
ATOM 1353 C C . VAL A 1 183 ? 23.974 3.836 -2.787 1.00 76.94 183 VAL A C 1
ATOM 1355 O O . VAL A 1 183 ? 24.262 4.049 -1.602 1.00 76.94 183 VAL A O 1
ATOM 1358 N N . PRO A 1 184 ? 24.783 3.135 -3.600 1.00 74.19 184 PRO A N 1
ATOM 1359 C CA . PRO A 1 184 ? 26.102 2.699 -3.175 1.00 74.19 184 PRO A CA 1
ATOM 1360 C C . PRO A 1 184 ? 27.027 3.915 -3.083 1.00 74.19 184 PRO A C 1
ATOM 1362 O O . PRO A 1 184 ? 27.250 4.623 -4.063 1.00 74.19 184 PRO A O 1
ATOM 1365 N N . LEU A 1 185 ? 27.584 4.155 -1.903 1.00 68.38 185 LEU A N 1
ATOM 1366 C CA . LEU A 1 185 ? 28.715 5.046 -1.729 1.00 68.38 185 LEU A CA 1
ATOM 1367 C C . LEU A 1 185 ? 30.010 4.238 -1.861 1.00 68.38 185 LEU A C 1
ATOM 1369 O O . LEU A 1 185 ? 30.192 3.251 -1.136 1.00 68.38 185 LEU A O 1
ATOM 1373 N N . PRO A 1 186 ? 30.941 4.655 -2.732 1.00 60.72 186 PRO A N 1
ATOM 1374 C CA . PRO A 1 186 ? 32.299 4.152 -2.658 1.00 60.72 186 PRO A CA 1
ATOM 1375 C C . PRO A 1 186 ? 32.913 4.656 -1.348 1.00 60.72 186 PRO A C 1
ATOM 1377 O O . PRO A 1 186 ? 33.018 5.863 -1.127 1.00 60.72 186 PRO A O 1
ATOM 1380 N N . ARG A 1 187 ? 33.294 3.743 -0.451 1.00 60.38 187 ARG A N 1
ATOM 1381 C CA . ARG A 1 187 ? 34.113 4.115 0.705 1.00 60.38 187 ARG A CA 1
ATOM 1382 C C . ARG A 1 187 ? 35.494 4.508 0.175 1.00 60.38 187 ARG A C 1
ATOM 1384 O O . ARG A 1 187 ? 36.028 3.809 -0.688 1.00 60.38 187 ARG A O 1
ATOM 1391 N N . SER A 1 188 ? 36.028 5.641 0.638 1.00 54.19 188 SER A N 1
ATOM 1392 C CA . SER A 1 188 ? 37.374 6.077 0.254 1.00 54.19 188 SER A CA 1
ATOM 1393 C C . SER A 1 188 ? 38.357 4.947 0.550 1.00 54.19 188 SER A C 1
ATOM 1395 O O . SER A 1 188 ? 38.304 4.341 1.620 1.00 54.19 188 SER A O 1
ATOM 1397 N N . ARG A 1 189 ? 39.171 4.605 -0.445 1.00 54.56 189 ARG A N 1
ATOM 1398 C CA . ARG A 1 189 ? 40.091 3.468 -0.411 1.00 54.56 189 ARG A CA 1
ATOM 1399 C C . ARG A 1 189 ? 41.271 3.840 0.487 1.00 54.56 189 ARG A C 1
ATOM 1401 O O . ARG A 1 189 ? 42.113 4.616 0.054 1.00 54.56 189 ARG A O 1
ATOM 1408 N N . GLU A 1 190 ? 41.308 3.323 1.711 1.00 60.00 190 GLU A N 1
ATOM 1409 C CA . GLU A 1 190 ? 42.479 3.467 2.591 1.00 60.00 190 GLU A CA 1
ATOM 1410 C C . GLU A 1 190 ? 43.618 2.521 2.175 1.00 60.00 190 GLU A C 1
ATOM 1412 O O . GLU A 1 190 ? 44.775 2.899 2.312 1.00 60.00 190 GLU A O 1
ATOM 1417 N N . ASP A 1 191 ? 43.317 1.363 1.566 1.00 57.66 191 ASP A N 1
ATOM 1418 C CA . ASP A 1 191 ? 44.333 0.377 1.170 1.00 57.66 191 ASP A CA 1
ATOM 1419 C C . ASP A 1 191 ? 44.050 -0.251 -0.221 1.00 57.66 191 ASP A C 1
ATOM 1421 O O . ASP A 1 191 ? 42.910 -0.646 -0.511 1.00 57.66 191 ASP A O 1
ATOM 1425 N N . PRO A 1 192 ? 45.034 -0.342 -1.144 1.00 64.19 192 PRO A N 1
ATOM 1426 C CA . PRO A 1 192 ? 44.837 -0.924 -2.468 1.00 64.19 192 PRO A CA 1
ATOM 1427 C C . PRO A 1 192 ? 44.517 -2.421 -2.516 1.00 64.19 192 PRO A C 1
ATOM 1429 O O . PRO A 1 192 ? 43.977 -2.885 -3.523 1.00 64.19 192 PRO A O 1
ATOM 1432 N N . SER A 1 193 ? 44.844 -3.156 -1.461 1.00 64.25 193 SER A N 1
ATOM 1433 C CA . SER A 1 193 ? 44.717 -4.612 -1.368 1.00 64.25 193 SER A CA 1
ATOM 1434 C C . SER A 1 193 ? 43.341 -5.085 -0.872 1.00 64.25 193 SER A C 1
ATOM 1436 O O . SER A 1 193 ? 43.000 -6.254 -1.058 1.00 64.25 193 SER A O 1
ATOM 1438 N N . GLU A 1 194 ? 42.521 -4.200 -0.290 1.00 63.81 194 GLU A N 1
ATOM 1439 C CA . GLU A 1 194 ? 41.211 -4.576 0.247 1.00 63.81 194 GLU A CA 1
ATOM 1440 C C . GLU A 1 194 ? 40.110 -4.662 -0.832 1.00 63.81 194 GLU A C 1
ATOM 1442 O O . GLU A 1 194 ? 40.034 -3.823 -1.742 1.00 63.81 194 GLU A O 1
ATOM 1447 N N . PRO A 1 195 ? 39.184 -5.637 -0.721 1.00 65.81 195 PRO A N 1
ATOM 1448 C CA . PRO A 1 195 ? 38.000 -5.687 -1.569 1.00 65.81 195 PRO A CA 1
ATOM 1449 C C . PRO A 1 195 ? 37.148 -4.425 -1.375 1.00 65.81 195 PRO A C 1
ATOM 1451 O O . PRO A 1 195 ? 36.923 -3.979 -0.249 1.00 65.81 195 PRO A O 1
ATOM 1454 N N . ARG A 1 196 ? 36.631 -3.853 -2.476 1.00 61.31 196 ARG A N 1
ATOM 1455 C CA . ARG A 1 196 ? 35.780 -2.647 -2.452 1.00 61.31 196 ARG A CA 1
ATOM 1456 C C . ARG A 1 196 ? 34.594 -2.837 -1.501 1.00 61.31 196 ARG A C 1
ATOM 1458 O O . ARG A 1 196 ? 33.607 -3.487 -1.841 1.00 61.31 196 ARG A O 1
ATOM 1465 N N . ARG A 1 197 ? 34.665 -2.219 -0.321 1.00 60.88 197 ARG A N 1
ATOM 1466 C CA . ARG A 1 197 ? 33.539 -2.123 0.611 1.00 60.88 197 ARG A CA 1
ATOM 1467 C C . ARG A 1 197 ? 32.616 -0.994 0.168 1.00 60.88 197 ARG A C 1
ATOM 1469 O O . ARG A 1 197 ? 32.976 0.180 0.220 1.00 60.88 197 ARG A O 1
ATOM 1476 N N . TYR A 1 198 ? 31.412 -1.360 -0.251 1.00 63.47 198 TYR A N 1
ATOM 1477 C CA . TYR A 1 198 ? 30.336 -0.413 -0.517 1.00 63.47 198 TYR A CA 1
ATOM 1478 C C . TYR A 1 198 ? 29.600 -0.114 0.789 1.00 63.47 198 TYR A C 1
ATOM 1480 O O . TYR A 1 198 ? 29.209 -1.039 1.502 1.00 63.47 198 TYR A O 1
ATOM 1488 N N . SER A 1 199 ? 29.402 1.165 1.110 1.00 67.19 199 SER A N 1
ATOM 1489 C CA . SER A 1 199 ? 28.404 1.561 2.107 1.00 67.19 199 SER A CA 1
ATOM 1490 C C . SER A 1 199 ? 27.120 1.962 1.387 1.00 67.19 199 SER A C 1
ATOM 1492 O O . SER A 1 199 ? 27.152 2.479 0.273 1.00 67.19 199 SER A O 1
ATOM 1494 N N . TRP A 1 200 ? 25.968 1.688 1.990 1.00 72.75 200 TRP A N 1
ATOM 1495 C CA . TRP A 1 200 ? 24.673 1.986 1.382 1.00 72.75 200 TRP A CA 1
ATOM 1496 C C . TRP A 1 200 ? 24.072 3.225 2.037 1.00 72.75 200 TRP A C 1
ATOM 1498 O O . TRP A 1 200 ? 23.978 3.297 3.261 1.00 72.75 200 TRP A O 1
ATOM 1508 N N . ARG A 1 201 ? 23.645 4.198 1.230 1.00 75.75 201 ARG A N 1
ATOM 1509 C CA . ARG A 1 201 ? 22.832 5.331 1.689 1.00 75.75 201 ARG A CA 1
ATOM 1510 C C . ARG A 1 201 ? 21.403 5.193 1.210 1.00 75.75 201 ARG A C 1
ATOM 1512 O O . ARG A 1 201 ? 21.160 4.812 0.068 1.00 75.75 201 ARG A O 1
ATOM 1519 N N . VAL A 1 202 ? 20.467 5.565 2.077 1.00 75.75 202 VAL A N 1
ATOM 1520 C CA . VAL A 1 202 ? 19.064 5.714 1.693 1.00 75.75 202 VAL A CA 1
ATOM 1521 C C . VAL A 1 202 ? 18.957 6.871 0.700 1.00 75.75 202 VAL A C 1
ATOM 1523 O O . VAL A 1 202 ? 19.456 7.967 0.959 1.00 75.75 202 VAL A O 1
ATOM 1526 N N . SER A 1 203 ? 18.341 6.618 -0.453 1.00 78.25 203 SER A N 1
ATOM 1527 C CA . SER A 1 203 ? 18.138 7.632 -1.492 1.00 78.25 203 SER A CA 1
ATOM 1528 C C . SER A 1 203 ? 17.265 8.785 -0.982 1.00 78.25 203 SER A C 1
ATOM 1530 O O . SER A 1 203 ? 16.254 8.556 -0.322 1.00 78.25 203 SER A O 1
ATOM 1532 N N . GLY A 1 204 ? 17.578 10.034 -1.348 1.00 74.12 204 GLY A N 1
ATOM 1533 C CA . GLY A 1 204 ? 16.696 11.181 -1.066 1.00 74.12 204 GLY A CA 1
ATOM 1534 C C . GLY A 1 204 ? 15.309 11.044 -1.714 1.00 74.12 204 GLY A C 1
ATOM 1535 O O . GLY A 1 204 ? 14.321 11.577 -1.211 1.00 74.12 204 GLY A O 1
ATOM 1536 N N . ILE A 1 205 ? 15.212 10.246 -2.784 1.00 76.50 205 ILE A N 1
ATOM 1537 C CA . ILE A 1 205 ? 13.947 9.891 -3.441 1.00 76.50 205 ILE A CA 1
ATOM 1538 C C . ILE A 1 205 ? 13.059 9.076 -2.497 1.00 76.50 205 ILE A C 1
ATOM 1540 O O . ILE A 1 205 ? 11.848 9.286 -2.462 1.00 76.50 205 ILE A O 1
ATOM 1544 N N . ALA A 1 206 ? 13.658 8.207 -1.678 1.00 75.75 206 ALA A N 1
ATOM 1545 C CA . ALA A 1 206 ? 12.935 7.435 -0.681 1.00 75.75 206 ALA A CA 1
ATOM 1546 C C . ALA A 1 206 ? 12.230 8.355 0.318 1.00 75.75 206 ALA A C 1
ATOM 1548 O O . ALA A 1 206 ? 11.038 8.195 0.555 1.00 75.75 206 ALA A O 1
ATOM 1549 N N . ALA A 1 207 ? 12.938 9.357 0.849 1.00 78.94 207 ALA A N 1
ATOM 1550 C CA . ALA A 1 207 ? 12.376 10.310 1.804 1.00 78.94 207 ALA A CA 1
ATOM 1551 C C . ALA A 1 207 ? 11.175 11.067 1.217 1.00 78.94 207 ALA A C 1
ATOM 1553 O O . ALA A 1 207 ? 10.124 11.141 1.852 1.00 78.94 207 ALA A O 1
ATOM 1554 N N . ARG A 1 208 ? 11.295 11.559 -0.024 1.00 82.50 208 ARG A N 1
ATOM 1555 C CA . ARG A 1 208 ? 10.190 12.217 -0.738 1.00 82.50 208 ARG A CA 1
ATOM 1556 C C . ARG A 1 208 ? 8.994 11.281 -0.920 1.00 82.50 208 ARG A C 1
ATOM 1558 O O . ARG A 1 208 ? 7.862 11.671 -0.641 1.00 82.50 208 ARG A O 1
ATOM 1565 N N . ASP A 1 209 ? 9.237 10.062 -1.393 1.00 80.25 209 ASP A N 1
ATOM 1566 C CA . ASP A 1 209 ? 8.182 9.091 -1.681 1.00 80.25 209 ASP A CA 1
ATOM 1567 C C . ASP A 1 209 ? 7.463 8.645 -0.395 1.00 80.25 209 ASP A C 1
ATOM 1569 O O . ASP A 1 209 ? 6.232 8.554 -0.374 1.00 80.25 209 ASP A O 1
ATOM 1573 N N . PHE A 1 210 ? 8.209 8.436 0.696 1.00 83.25 210 PHE A N 1
ATOM 1574 C CA . PHE A 1 210 ? 7.646 8.153 2.015 1.00 83.25 210 PHE A CA 1
ATOM 1575 C C . PHE A 1 210 ? 6.832 9.334 2.537 1.00 83.25 210 PHE A C 1
ATOM 1577 O O . PHE A 1 210 ? 5.703 9.123 2.977 1.00 83.25 210 PHE A O 1
ATOM 1584 N N . ALA A 1 211 ? 7.347 10.563 2.451 1.00 84.31 211 ALA A N 1
ATOM 1585 C CA . ALA A 1 211 ? 6.658 11.755 2.939 1.00 84.31 211 ALA A CA 1
ATOM 1586 C C . ALA A 1 211 ? 5.338 11.988 2.193 1.00 84.31 211 ALA A C 1
ATOM 1588 O O . ALA A 1 211 ? 4.285 12.088 2.820 1.00 84.31 211 ALA A O 1
ATOM 1589 N N . MET A 1 212 ? 5.369 11.983 0.856 1.00 83.44 212 MET A N 1
ATOM 1590 C CA . MET A 1 212 ? 4.178 12.178 0.022 1.00 83.44 212 MET A CA 1
ATOM 1591 C C . MET A 1 212 ? 3.112 11.117 0.296 1.00 83.44 212 MET A C 1
ATOM 1593 O O . MET A 1 212 ? 1.934 11.443 0.460 1.00 83.44 212 MET A O 1
ATOM 1597 N N . ARG A 1 213 ? 3.515 9.841 0.378 1.00 81.44 213 ARG A N 1
ATOM 1598 C CA . ARG A 1 213 ? 2.576 8.753 0.661 1.00 81.44 213 ARG A CA 1
ATOM 1599 C C . ARG A 1 213 ? 2.009 8.854 2.069 1.00 81.44 213 ARG A C 1
ATOM 1601 O O . ARG A 1 213 ? 0.804 8.705 2.232 1.00 81.44 213 ARG A O 1
ATOM 1608 N N . THR A 1 214 ? 2.861 9.110 3.055 1.00 84.88 214 THR A N 1
ATOM 1609 C CA . THR A 1 214 ? 2.459 9.214 4.460 1.00 84.88 214 THR A CA 1
ATOM 1610 C C . THR A 1 214 ? 1.465 10.342 4.648 1.00 84.88 214 THR A C 1
ATOM 1612 O O . THR A 1 214 ? 0.397 10.098 5.194 1.00 84.88 214 THR A O 1
ATOM 1615 N N . MET A 1 215 ? 1.764 11.536 4.133 1.00 84.00 215 MET A N 1
ATOM 1616 C CA . MET A 1 215 ? 0.857 12.680 4.199 1.00 84.00 215 MET A CA 1
ATOM 1617 C C . MET A 1 215 ? -0.497 12.351 3.568 1.00 84.00 215 MET A C 1
ATOM 1619 O O . MET A 1 215 ? -1.525 12.457 4.225 1.00 84.00 215 MET A O 1
ATOM 1623 N N . TYR A 1 216 ? -0.508 11.875 2.320 1.00 82.81 216 TYR A N 1
ATOM 1624 C CA . TYR A 1 216 ? -1.760 11.614 1.613 1.00 82.81 216 TYR A CA 1
ATOM 1625 C C . TYR A 1 216 ? -2.598 10.508 2.266 1.00 82.81 216 TYR A C 1
ATOM 1627 O O . TYR A 1 216 ? -3.780 10.698 2.549 1.00 82.81 216 TYR A O 1
ATOM 1635 N N . VAL A 1 217 ? -1.995 9.341 2.504 1.00 80.94 217 VAL A N 1
ATOM 1636 C CA . VAL A 1 217 ? -2.714 8.158 2.995 1.00 80.94 217 VAL A CA 1
ATOM 1637 C C . VAL A 1 217 ? -3.166 8.360 4.435 1.00 80.94 217 VAL A C 1
ATOM 1639 O O . VAL A 1 217 ? -4.308 8.039 4.750 1.00 80.94 217 VAL A O 1
ATOM 1642 N N . THR A 1 218 ? -2.320 8.945 5.286 1.00 81.62 218 THR A N 1
ATOM 1643 C CA . THR A 1 218 ? -2.678 9.206 6.686 1.00 81.62 218 THR A CA 1
ATOM 1644 C C . THR A 1 218 ? -3.833 10.192 6.770 1.00 81.62 218 THR A C 1
ATOM 1646 O O . THR A 1 218 ? -4.796 9.929 7.481 1.00 81.62 218 THR A O 1
ATOM 1649 N N . THR A 1 219 ? -3.811 11.285 5.998 1.00 82.50 219 THR A N 1
ATOM 1650 C CA . THR A 1 219 ? -4.934 12.233 5.979 1.00 82.50 219 THR A CA 1
ATOM 1651 C C . THR A 1 219 ? -6.233 11.565 5.536 1.00 82.50 219 THR A C 1
ATOM 1653 O O . THR A 1 219 ? -7.256 11.725 6.198 1.00 82.50 219 THR A O 1
ATOM 1656 N N . VAL A 1 220 ? -6.205 10.776 4.458 1.00 80.81 220 VAL A N 1
ATOM 1657 C CA . VAL A 1 220 ? -7.403 10.080 3.965 1.00 80.81 220 VAL A CA 1
ATOM 1658 C C . VAL A 1 220 ? -7.921 9.059 4.983 1.00 80.81 220 VAL A C 1
ATOM 1660 O O . VAL A 1 220 ? -9.124 9.012 5.231 1.00 80.81 220 VAL A O 1
ATOM 1663 N N . PHE A 1 221 ? -7.040 8.271 5.602 1.00 78.69 221 PHE A N 1
ATOM 1664 C CA . PHE A 1 221 ? -7.430 7.262 6.591 1.00 78.69 221 PHE A CA 1
ATOM 1665 C C . PHE A 1 221 ? -7.989 7.880 7.864 1.00 78.69 221 PHE A C 1
ATOM 1667 O O . PHE A 1 221 ? -9.028 7.430 8.342 1.00 78.69 221 PHE A O 1
ATOM 1674 N N . THR A 1 222 ? -7.364 8.935 8.380 1.00 79.00 222 THR A N 1
ATOM 1675 C CA . THR A 1 222 ? -7.854 9.630 9.573 1.00 79.00 222 THR A CA 1
ATOM 1676 C C . THR A 1 222 ? -9.218 10.273 9.319 1.00 79.00 222 THR A C 1
ATOM 1678 O O . THR A 1 222 ? -10.114 10.156 10.157 1.00 79.00 222 THR A O 1
ATOM 1681 N N . LEU 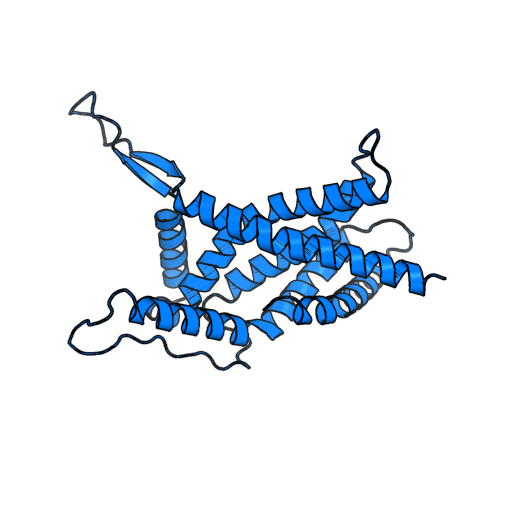A 1 223 ? -9.417 10.904 8.152 1.00 80.69 223 LEU A N 1
ATOM 1682 C CA . LEU A 1 223 ? -10.718 11.461 7.760 1.00 80.69 223 LEU A CA 1
ATOM 1683 C C . LEU A 1 223 ? -11.782 10.368 7.670 1.00 80.69 223 LEU A C 1
ATOM 1685 O O . LEU A 1 223 ? -12.867 10.509 8.228 1.00 80.69 223 LEU A O 1
ATOM 1689 N N . TYR A 1 224 ? -11.451 9.260 7.010 1.00 78.06 224 TYR A N 1
ATOM 1690 C CA . TYR A 1 224 ? -12.357 8.133 6.868 1.00 78.06 224 TYR A CA 1
ATOM 1691 C C . TYR A 1 224 ? -12.746 7.526 8.221 1.00 78.06 224 TYR A C 1
ATOM 1693 O O . TYR A 1 224 ? -13.932 7.366 8.490 1.00 78.06 224 TYR A O 1
ATOM 1701 N N . MET A 1 225 ? -11.776 7.245 9.095 1.00 76.12 225 MET A N 1
ATOM 1702 C CA . MET A 1 225 ? -12.045 6.677 10.420 1.00 76.12 225 MET A CA 1
ATOM 1703 C C . MET A 1 225 ? -12.862 7.619 11.294 1.00 76.12 225 MET A C 1
ATOM 1705 O O . MET A 1 225 ? -13.707 7.171 12.066 1.00 76.12 225 MET A O 1
ATOM 1709 N N . SER A 1 226 ? -12.645 8.927 11.162 1.00 78.31 226 SER A N 1
ATOM 1710 C CA . SER A 1 226 ? -13.461 9.926 11.849 1.00 78.31 226 SER A CA 1
ATOM 1711 C C . SER A 1 226 ? -14.916 9.857 11.381 1.00 78.31 226 SER A C 1
ATOM 1713 O O . SER A 1 226 ? -15.808 9.735 12.215 1.00 78.31 226 SER A O 1
ATOM 1715 N N . ILE A 1 227 ? -15.154 9.838 10.063 1.00 81.31 227 ILE A N 1
ATOM 1716 C CA . ILE A 1 227 ? -16.501 9.719 9.481 1.00 81.31 227 ILE A CA 1
ATOM 1717 C C . ILE A 1 227 ? -17.163 8.395 9.886 1.00 81.31 227 ILE A C 1
ATOM 1719 O O . ILE A 1 227 ? -18.309 8.395 10.329 1.00 81.31 227 ILE A O 1
ATOM 1723 N N . GLU A 1 228 ? -16.449 7.273 9.765 1.00 78.12 228 GLU A N 1
ATOM 1724 C CA . GLU A 1 228 ? -16.962 5.942 10.105 1.00 78.12 228 GLU A CA 1
ATOM 1725 C C . GLU A 1 228 ? -17.386 5.876 11.576 1.00 78.12 228 GLU A C 1
ATOM 1727 O O . GLU A 1 228 ? -18.501 5.450 11.872 1.00 78.12 228 GLU A O 1
ATOM 1732 N N . ARG A 1 229 ? -16.555 6.373 12.503 1.00 77.62 229 ARG A N 1
ATOM 1733 C CA . ARG A 1 229 ? -16.910 6.427 13.929 1.00 77.62 229 ARG A CA 1
ATOM 1734 C C . ARG A 1 229 ? -18.139 7.293 14.184 1.00 77.62 229 ARG A C 1
ATOM 1736 O O . ARG A 1 229 ? -18.996 6.885 14.963 1.00 77.62 229 ARG A O 1
ATOM 1743 N N . THR A 1 230 ? -18.248 8.457 13.540 1.00 80.69 230 THR A N 1
ATOM 1744 C CA . THR A 1 230 ? -19.414 9.339 13.695 1.00 80.69 230 THR A CA 1
ATOM 1745 C C . THR A 1 230 ? -20.695 8.673 13.194 1.00 80.69 230 THR A C 1
ATOM 1747 O O . THR A 1 230 ? -21.712 8.726 13.882 1.00 80.69 230 THR A O 1
ATOM 1750 N N . LEU A 1 231 ? -20.649 8.004 12.039 1.00 79.56 231 LEU A N 1
ATOM 1751 C CA . LEU A 1 231 ? -21.805 7.303 11.475 1.00 79.56 231 LEU A CA 1
ATOM 1752 C C . LEU A 1 231 ? -22.206 6.090 12.319 1.00 79.56 231 LEU A C 1
ATOM 1754 O O . LEU A 1 231 ? -23.383 5.929 12.630 1.00 79.56 231 LEU A O 1
ATOM 1758 N N . CYS A 1 232 ? -21.244 5.269 12.747 1.00 75.06 232 CYS A N 1
ATOM 1759 C CA . CYS A 1 232 ? -21.512 4.141 13.640 1.00 75.06 232 CYS A CA 1
ATOM 1760 C C . CYS A 1 232 ? -22.102 4.604 14.980 1.00 75.06 232 CYS A C 1
ATOM 1762 O O . CYS A 1 232 ? -23.029 3.978 15.484 1.00 75.06 232 CYS A O 1
ATOM 1764 N N . ALA A 1 233 ? -21.617 5.718 15.538 1.00 75.12 233 ALA A N 1
ATOM 1765 C CA . ALA A 1 233 ? -22.169 6.295 16.762 1.00 75.12 233 ALA A CA 1
ATOM 1766 C C . ALA A 1 233 ? -23.590 6.854 16.573 1.00 75.12 233 ALA A C 1
ATOM 1768 O O . ALA A 1 233 ? -24.389 6.790 17.502 1.00 75.12 233 ALA A O 1
ATOM 1769 N N . ALA A 1 234 ? -23.910 7.395 15.393 1.00 73.44 234 ALA A N 1
ATOM 1770 C CA . ALA A 1 234 ? -25.252 7.876 15.071 1.00 73.44 234 ALA A CA 1
ATOM 1771 C C . ALA A 1 234 ? -26.258 6.728 14.885 1.00 73.44 234 ALA A C 1
ATOM 1773 O O . ALA A 1 234 ? -27.394 6.861 15.315 1.00 73.44 234 ALA A O 1
ATOM 1774 N N . MET A 1 235 ? -25.837 5.609 14.286 1.00 70.00 235 MET A N 1
ATOM 1775 C CA . MET A 1 235 ? -26.684 4.422 14.077 1.00 70.00 235 MET A CA 1
ATOM 1776 C C . MET A 1 235 ? -26.879 3.566 15.339 1.00 70.00 235 MET A C 1
ATOM 1778 O O . MET A 1 235 ? -27.766 2.723 15.368 1.00 70.00 235 MET A O 1
ATOM 1782 N N . ALA A 1 236 ? -26.038 3.746 16.362 1.00 59.31 236 ALA A N 1
ATOM 1783 C CA . ALA A 1 236 ? -26.156 3.065 17.653 1.00 59.31 236 ALA A CA 1
ATOM 1784 C C . ALA A 1 236 ? -27.076 3.795 18.657 1.00 59.31 236 ALA A C 1
ATOM 1786 O O . ALA A 1 236 ? -27.175 3.361 19.805 1.00 59.31 236 ALA A O 1
ATOM 1787 N N . ARG A 1 237 ? -27.694 4.912 18.250 1.00 47.31 237 ARG A N 1
ATOM 1788 C CA . ARG A 1 237 ? -28.736 5.633 18.994 1.00 47.31 237 ARG A CA 1
ATOM 1789 C C . ARG A 1 237 ? -30.109 5.258 18.461 1.00 47.31 237 ARG A C 1
ATOM 1791 O O . ARG A 1 237 ? -31.028 5.184 19.299 1.00 47.31 237 ARG A O 1
#

Foldseek 3Di:
DAPPLLVVLVVQLVVQLVVLCVVVVPDDDDDDQVSQLRSQLVSLLVSLQQAVLVVLQVLQVVVLVVCVVPDDDDPNDRDGDDRGDNNDRDAFLSVLSSVLSSLLSCLLRRVLVVCLVVDDDPPDDSLRSSLVSLLVSLLVSLLVSLLSVVLSSCRSHPPCLRPDDPVVVVVVSVVCSCVQFWDWDFDPDPDPPDDGDTDIDGDPSSVVSSVVSSVVSSVSSSVSSVVVVVVVVVVVD

Sequence (237 aa):
VACPQFLALGPIYHALHSAFRGALGVRDGGHALLPSAGAAVGAGLVETLLTFGSQSRNAQMAYNNSMVAFSSIQDGARIRVPLNKTYQVWGSGAGAMLSRNMLSAASVRTLSPWVQERVSLPGAGKAAQAVLCDVGCSVCVCTLTAPLNQLFNYMATTPQAKTAPSAERWSMAWQFVQKQYFVPLPRSREDPSEPRRYSWRVSGIAARDFAMRTMYVTTVFTLYMSIERTLCAAMAR

Secondary structure (DSSP, 8-state):
--HHHHHHHHHHHHHHHHHHHHHTT--SSS--HHHHHHHHHHHHHHHHHHHHHHHHHHHHHHHHHHHHHS--EETTEE--PPPPPTT----TTHHHHHHHHHHHHHIIIIIHHHHHHH---TT--HHHHHHHHHHHHHHHHHHHHHHHHHHHHHHHH-HHHHHS-HHHHHHHHHHHHHHHHEEEEEPP-S-TTS---EEEEE-HHHHHHHHHHHHHHHHHHHHHHHHHHHHHHHHT-

Nearest PDB structures (foldseek):
  8gym-assembly1_m2  TM=5.392E-01  e=2.932E-02  Tetrahymena thermophila SB210
  8b6h-assembly1_Dv  TM=5.509E-01  e=3.774E-02  Tetrahymena thermophila SB210
  7fd9-assembly1_A  TM=2.344E-01  e=3.051E+00  Homo sapiens
  3szr-assembly1_A  TM=1.814E-01  e=5.316E+00  Homo sapiens

Solvent-accessible surface area (backbone atoms only — not comparable to full-atom values): 12749 Å² total; per-residue (Å²): 139,64,77,72,60,57,66,62,41,51,60,51,25,53,56,36,27,53,51,39,26,61,77,68,68,62,84,69,100,64,91,56,60,68,30,28,37,55,13,16,39,53,33,11,48,51,50,30,43,72,38,38,10,47,52,39,24,50,46,20,51,52,48,43,54,52,38,71,74,71,68,47,73,61,92,87,42,74,81,65,59,82,69,54,55,56,86,37,48,74,62,58,31,41,67,35,44,29,57,29,33,23,51,56,33,23,30,66,61,28,48,18,60,57,46,50,78,73,53,84,56,89,94,49,54,74,70,56,41,48,51,50,34,40,41,53,36,35,44,62,45,30,64,66,29,40,62,27,49,52,46,20,47,50,30,45,50,35,68,66,46,62,73,45,56,74,68,57,34,49,50,55,50,49,54,48,52,46,63,55,37,43,40,78,38,81,54,81,78,87,54,94,86,59,80,89,58,69,44,78,40,76,28,73,61,41,58,51,52,41,49,56,48,27,55,54,53,27,54,52,50,48,52,48,52,51,51,51,52,53,51,55,57,60,75,72,106